Protein AF-A0A960ZSP8-F1 (afdb_monomer_lite)

Radius of gyration: 20.51 Å; chains: 1; bounding box: 44×36×65 Å

Sequence (206 aa):
DFVDVAPFTSGSALPNFLRSYCSVAEPGDFSIATGSGPVLTGAATRELEGQWLSLLRPLSGTFKVEAHLSIRPSQYHMPGYQPTSEVPAELLARLQENLRNRLITFTDSSMEISPEDASMLSALSADLFAAGPALHLIVGSHPGSEKPEDTAKALSRAEMVQRRLVELGIPTENLHAEVFDALPLNGSGGAETGVSYTNSVELLVR

pLDDT: mean 87.34, std 13.78, range [39.03, 98.12]

Foldseek 3Di:
DPPPPQQQPPDCLVVVLCVLQVVAVCSDDWDDDPPAFIEGEFEDEPVSVVVNLVSRVSNRVPHHYHYHYQYDQDSLRGPPDDFPQPFDPVLQVVLCVLQPLDKQADDPPDLDGDPVNLVSLLVCLVSLPVSPPSWAKEFEFAFQAPDPVRQVSRQSSSVVVLVSSVVSPHDSVRYDYHYTHHDDPPDPNCVVPVRDRYRIIGMGTD

Structure (mmCIF, N/CA/C/O backbone):
data_AF-A0A960ZSP8-F1
#
_entry.id   AF-A0A960ZSP8-F1
#
loop_
_atom_site.group_PDB
_atom_site.id
_atom_site.type_symbol
_atom_site.label_atom_id
_atom_site.label_alt_id
_atom_site.label_comp_id
_atom_site.label_asym_id
_atom_site.label_entity_id
_atom_site.label_seq_id
_atom_site.pdbx_PDB_ins_code
_atom_site.Cartn_x
_atom_site.Cartn_y
_atom_site.Cartn_z
_atom_site.occupancy
_atom_site.B_iso_or_equiv
_atom_site.auth_seq_id
_atom_site.auth_comp_id
_atom_site.auth_asym_id
_atom_site.auth_atom_id
_atom_site.pdbx_PDB_model_num
ATOM 1 N N . ASP A 1 1 ? 27.747 -14.796 -44.176 1.00 39.66 1 ASP A N 1
ATOM 2 C CA . ASP A 1 1 ? 26.553 -14.691 -43.321 1.00 39.66 1 ASP A CA 1
ATOM 3 C C . ASP A 1 1 ? 26.949 -14.666 -41.860 1.00 39.66 1 ASP A C 1
ATOM 5 O O . ASP A 1 1 ? 27.139 -15.710 -41.249 1.00 39.66 1 ASP A O 1
ATOM 9 N N . PHE A 1 2 ? 27.156 -13.467 -41.318 1.00 39.03 2 PHE A N 1
ATOM 10 C CA . PHE A 1 2 ? 27.206 -13.283 -39.872 1.00 39.03 2 PHE A CA 1
ATOM 11 C C . PHE A 1 2 ? 25.763 -13.084 -39.426 1.00 39.03 2 PHE A C 1
ATOM 13 O O . PHE A 1 2 ? 25.144 -12.078 -39.763 1.00 39.03 2 PHE A O 1
ATOM 20 N N . VAL A 1 3 ? 25.202 -14.076 -38.736 1.00 42.78 3 VAL A N 1
ATOM 21 C CA . VAL A 1 3 ? 24.012 -13.842 -37.922 1.00 42.78 3 VAL A CA 1
ATOM 22 C C . VAL A 1 3 ? 24.486 -12.906 -36.821 1.00 42.78 3 VAL A C 1
ATOM 24 O O . VAL A 1 3 ? 25.238 -13.333 -35.946 1.00 42.78 3 VAL A O 1
ATOM 27 N N . ASP A 1 4 ? 24.132 -11.625 -36.924 1.00 47.47 4 ASP A N 1
ATOM 28 C CA . ASP A 1 4 ? 24.299 -10.679 -35.827 1.00 47.47 4 ASP A CA 1
ATOM 29 C C . ASP A 1 4 ? 23.519 -11.265 -34.653 1.00 47.47 4 ASP A C 1
ATOM 31 O O . ASP A 1 4 ? 22.285 -11.306 -34.648 1.00 47.47 4 ASP A O 1
ATOM 35 N N . VAL A 1 5 ? 24.251 -11.848 -33.707 1.00 51.38 5 VAL A N 1
ATOM 36 C CA . VAL A 1 5 ? 23.683 -12.366 -32.472 1.00 51.38 5 VAL A CA 1
ATOM 37 C C . VAL A 1 5 ? 23.058 -11.157 -31.807 1.00 51.38 5 VAL A C 1
ATOM 39 O O . VAL A 1 5 ? 23.765 -10.224 -31.427 1.00 51.38 5 VAL A O 1
ATOM 42 N N . ALA A 1 6 ? 21.728 -11.132 -31.768 1.00 54.94 6 ALA A N 1
ATOM 43 C CA . ALA A 1 6 ? 21.026 -9.963 -31.296 1.00 54.94 6 ALA A CA 1
ATOM 44 C C . ALA A 1 6 ? 21.540 -9.625 -29.883 1.00 54.94 6 ALA A C 1
ATOM 46 O O . ALA A 1 6 ? 21.657 -10.527 -29.050 1.00 54.94 6 ALA A O 1
ATOM 47 N N . PRO A 1 7 ? 21.886 -8.359 -29.593 1.00 54.59 7 PRO A N 1
ATOM 48 C CA . PRO A 1 7 ? 22.665 -7.981 -28.406 1.00 54.59 7 PRO A CA 1
ATOM 49 C C . PRO A 1 7 ? 22.010 -8.374 -27.069 1.00 54.59 7 PRO A C 1
ATOM 51 O O . PRO A 1 7 ? 22.658 -8.365 -26.027 1.00 54.59 7 PRO A O 1
ATOM 54 N N . PHE A 1 8 ? 20.737 -8.773 -27.094 1.00 59.50 8 PHE A N 1
ATOM 55 C CA . PHE A 1 8 ? 19.984 -9.261 -25.946 1.00 59.50 8 PHE A CA 1
ATOM 56 C C . PHE A 1 8 ? 20.170 -10.756 -25.619 1.00 59.50 8 PHE A C 1
ATOM 58 O O . PHE A 1 8 ? 19.713 -11.190 -24.561 1.00 59.50 8 PHE A O 1
ATOM 65 N N . THR A 1 9 ? 20.816 -11.565 -26.471 1.00 55.84 9 THR A N 1
ATOM 66 C CA . THR A 1 9 ? 20.980 -13.018 -26.231 1.00 55.84 9 THR A CA 1
ATOM 67 C C . THR A 1 9 ? 22.248 -13.393 -25.459 1.00 55.84 9 THR A C 1
ATOM 69 O O . THR A 1 9 ? 22.404 -14.548 -25.069 1.00 55.84 9 THR A O 1
ATOM 72 N N . SER A 1 10 ? 23.160 -12.450 -25.208 1.00 55.09 10 SER A N 1
ATOM 73 C CA . SER A 1 10 ? 24.395 -12.690 -24.451 1.00 55.09 10 SER A CA 1
ATOM 74 C C . SER A 1 10 ? 24.356 -11.989 -23.090 1.00 55.09 10 SER A C 1
ATOM 76 O O . SER A 1 10 ? 24.800 -10.852 -22.954 1.00 55.09 10 SER A O 1
ATOM 78 N N . GLY A 1 11 ? 23.828 -12.664 -22.066 1.00 66.94 11 GLY A N 1
ATOM 79 C CA . GLY A 1 11 ? 23.904 -12.194 -20.679 1.00 66.94 11 GLY A CA 1
ATOM 80 C C . GLY A 1 11 ? 22.757 -12.670 -19.789 1.00 66.94 11 GLY A C 1
ATOM 81 O O . GLY A 1 11 ? 21.705 -13.089 -20.261 1.00 66.94 11 GLY A O 1
ATOM 82 N N . SER A 1 12 ? 22.946 -12.576 -18.472 1.00 77.62 12 SER A N 1
ATOM 83 C CA . SER A 1 12 ? 21.906 -12.868 -17.473 1.00 77.62 12 SER A CA 1
ATOM 84 C C . SER A 1 12 ? 20.881 -11.736 -17.307 1.00 77.62 12 SER A C 1
ATOM 86 O O . SER A 1 12 ? 19.883 -11.920 -16.615 1.00 77.62 12 SER A O 1
ATOM 88 N N . ALA A 1 13 ? 21.094 -10.583 -17.953 1.00 81.25 13 ALA A N 1
ATOM 89 C CA . ALA A 1 13 ? 20.263 -9.390 -17.806 1.00 81.25 13 ALA A CA 1
ATOM 90 C C . ALA A 1 13 ? 18.812 -9.605 -18.271 1.00 81.25 13 ALA A C 1
ATOM 92 O O . ALA A 1 13 ? 17.896 -9.331 -17.501 1.00 81.25 13 ALA A O 1
ATOM 93 N N . LEU A 1 14 ? 18.590 -10.167 -19.469 1.00 86.19 14 LEU A N 1
ATOM 94 C CA . LEU A 1 14 ? 17.234 -10.412 -19.982 1.00 86.19 14 LEU A CA 1
ATOM 95 C C . LEU A 1 14 ? 16.477 -11.470 -19.155 1.00 86.19 14 LEU A C 1
ATOM 97 O O . LEU A 1 14 ? 15.356 -11.184 -18.740 1.00 86.19 14 LEU A O 1
ATOM 101 N N . PRO A 1 15 ? 17.058 -12.642 -18.823 1.00 90.31 15 PRO A N 1
ATOM 102 C CA . PRO A 1 15 ? 16.401 -13.591 -17.923 1.00 90.31 15 PRO A CA 1
ATOM 103 C C . PRO A 1 15 ? 16.085 -13.018 -16.534 1.00 90.31 15 PRO A C 1
ATOM 105 O O . PRO A 1 15 ? 15.030 -13.315 -15.978 1.00 90.31 15 PRO A O 1
ATOM 108 N N . ASN A 1 16 ? 16.975 -12.198 -15.964 1.00 90.50 16 ASN A N 1
ATOM 109 C CA . ASN A 1 16 ? 16.737 -11.567 -14.665 1.00 90.50 16 ASN A CA 1
ATOM 110 C C . ASN A 1 16 ? 15.640 -10.498 -14.741 1.00 90.50 16 ASN A C 1
ATOM 112 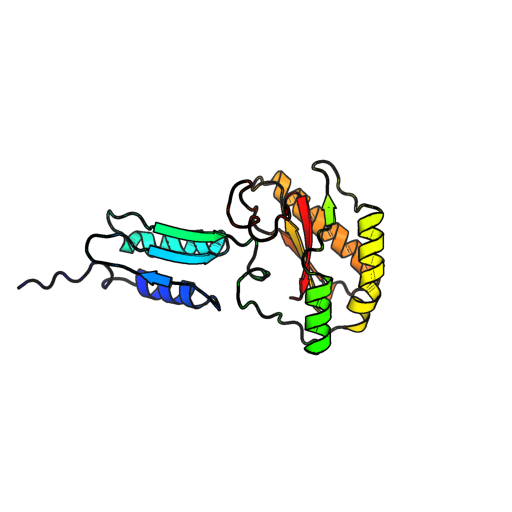O O . ASN A 1 16 ? 14.803 -10.442 -13.842 1.00 90.50 16 ASN A O 1
ATOM 116 N N . PHE A 1 17 ? 15.614 -9.704 -15.816 1.00 92.75 17 PHE A N 1
ATOM 117 C CA . PHE A 1 17 ? 14.528 -8.766 -16.090 1.00 92.75 17 PHE A CA 1
ATOM 118 C C . PHE A 1 17 ? 13.193 -9.499 -16.204 1.00 92.75 17 PHE A C 1
ATOM 120 O O . PHE A 1 17 ? 12.289 -9.200 -15.438 1.00 92.75 17 PHE A O 1
ATOM 127 N N . LEU A 1 18 ? 13.084 -10.507 -17.075 1.00 93.00 18 LEU A N 1
ATOM 128 C CA . LEU A 1 18 ? 11.831 -11.241 -17.275 1.00 93.00 18 LEU A CA 1
ATOM 129 C C . LEU A 1 18 ? 11.349 -11.922 -15.990 1.00 93.00 18 LEU A C 1
ATOM 131 O O . LEU A 1 18 ? 10.153 -11.936 -15.722 1.00 93.00 18 LEU A O 1
ATOM 135 N N . ARG A 1 19 ? 12.263 -12.442 -15.159 1.00 93.75 19 ARG A N 1
ATOM 136 C CA . ARG A 1 19 ? 11.901 -13.013 -13.853 1.00 93.75 19 ARG A CA 1
ATOM 137 C C . ARG A 1 19 ? 11.294 -11.968 -12.914 1.00 93.75 19 ARG A C 1
ATOM 139 O O . ARG A 1 19 ? 10.320 -12.275 -12.242 1.00 93.75 19 ARG A O 1
ATOM 146 N N . SER A 1 20 ? 11.885 -10.777 -12.852 1.00 92.69 20 SER A N 1
ATOM 147 C CA . SER A 1 20 ? 11.406 -9.672 -12.010 1.00 92.69 20 SER A CA 1
ATOM 148 C C . SER A 1 20 ? 10.133 -9.026 -12.570 1.00 92.69 20 SER A C 1
ATOM 150 O O . SER A 1 20 ? 9.248 -8.651 -11.813 1.00 92.69 20 SER A O 1
ATOM 152 N N . TYR A 1 21 ? 10.011 -8.917 -13.890 1.00 92.81 21 TYR A N 1
ATOM 153 C CA . TYR A 1 21 ? 8.829 -8.365 -14.539 1.00 92.81 21 TYR A CA 1
ATOM 154 C C . TYR A 1 21 ? 7.630 -9.299 -14.353 1.00 92.81 21 TYR A C 1
ATOM 156 O O . TYR A 1 21 ? 6.613 -8.896 -13.803 1.00 92.81 21 TYR A O 1
ATOM 164 N N . CYS A 1 22 ? 7.786 -10.585 -14.677 1.00 92.25 22 CYS A N 1
ATOM 165 C CA . CYS A 1 22 ? 6.717 -11.577 -14.559 1.00 92.25 22 CYS A CA 1
ATOM 166 C C . CYS A 1 22 ? 6.443 -12.059 -13.122 1.00 92.25 22 CYS A C 1
ATOM 168 O O . CYS A 1 22 ? 5.610 -12.946 -12.947 1.00 92.25 22 CYS A O 1
ATOM 170 N N . SER A 1 23 ? 7.134 -11.542 -12.097 1.00 89.94 23 SER A N 1
ATOM 171 C CA . SER A 1 23 ? 6.768 -11.826 -10.699 1.00 89.94 23 SER A CA 1
ATOM 172 C C . SER A 1 23 ? 5.597 -10.975 -10.207 1.00 89.94 23 SER A C 1
ATOM 174 O O . SER A 1 23 ? 5.029 -11.274 -9.161 1.00 89.94 23 SER A O 1
ATOM 176 N N . VAL A 1 24 ? 5.241 -9.919 -10.941 1.00 90.12 24 VAL A N 1
ATOM 177 C CA . VAL A 1 24 ? 4.019 -9.147 -10.706 1.00 90.12 24 VAL A CA 1
ATOM 178 C C . VAL A 1 24 ? 2.837 -9.901 -11.318 1.00 90.12 24 VAL A C 1
ATOM 180 O O . VAL A 1 24 ? 2.965 -10.451 -12.408 1.00 90.12 24 VAL A O 1
ATOM 183 N N . ALA A 1 25 ? 1.691 -9.930 -10.629 1.00 88.69 25 ALA A N 1
ATOM 184 C CA . ALA A 1 25 ? 0.504 -10.667 -11.075 1.00 88.69 25 ALA A CA 1
ATOM 185 C C . ALA A 1 25 ? 0.000 -10.206 -12.456 1.00 88.69 25 ALA A C 1
ATOM 187 O O . ALA A 1 25 ? -0.351 -11.029 -13.299 1.00 88.69 25 ALA A O 1
ATOM 188 N N . GLU A 1 26 ? 0.019 -8.895 -12.696 1.00 90.50 26 GLU A N 1
ATOM 189 C CA . GLU A 1 26 ? -0.380 -8.264 -13.957 1.00 90.50 26 GLU A CA 1
ATOM 190 C C . GLU A 1 26 ? 0.740 -7.325 -14.444 1.00 90.50 26 GLU A C 1
ATOM 192 O O . GLU A 1 26 ? 0.697 -6.116 -14.207 1.00 90.50 26 GLU A O 1
ATOM 197 N N . PRO A 1 27 ? 1.794 -7.864 -15.082 1.00 86.81 27 PRO A N 1
ATOM 198 C CA . PRO A 1 27 ? 3.007 -7.102 -15.373 1.00 86.81 27 PRO A CA 1
ATOM 199 C C . PRO A 1 27 ? 2.830 -6.069 -16.499 1.00 86.81 27 PRO A C 1
ATOM 201 O O . PRO A 1 27 ? 3.557 -5.079 -16.527 1.00 86.81 27 PRO A O 1
ATOM 204 N N . GLY A 1 28 ? 1.844 -6.254 -17.383 1.00 91.56 28 GLY A N 1
ATOM 205 C CA . GLY A 1 28 ? 1.631 -5.446 -18.589 1.00 91.56 28 GLY A CA 1
ATOM 206 C C . GLY A 1 28 ? 2.323 -6.037 -19.822 1.00 91.56 28 GLY A C 1
ATOM 207 O O . GLY A 1 28 ? 2.562 -7.246 -19.882 1.00 91.56 28 GLY A O 1
ATOM 208 N N . ASP A 1 29 ? 2.651 -5.179 -20.792 1.00 93.69 29 ASP A N 1
ATOM 209 C CA . ASP A 1 29 ? 3.358 -5.565 -22.016 1.00 93.69 29 ASP A CA 1
ATOM 210 C C . ASP A 1 29 ? 4.829 -5.124 -22.023 1.00 93.69 29 ASP A C 1
ATOM 212 O O . ASP A 1 29 ? 5.166 -3.975 -21.712 1.00 93.69 29 ASP A O 1
ATOM 216 N N . PHE A 1 30 ? 5.694 -6.022 -22.500 1.00 93.75 30 PHE A N 1
ATOM 217 C CA . PHE A 1 30 ? 7.105 -5.768 -22.782 1.00 93.75 30 PHE A CA 1
ATOM 218 C C . PHE A 1 30 ? 7.440 -6.153 -24.225 1.00 93.75 30 PHE A C 1
ATOM 220 O O . PHE A 1 30 ? 7.089 -7.240 -24.688 1.00 93.75 30 PHE A O 1
ATOM 227 N N . SER A 1 31 ? 8.174 -5.291 -24.929 1.00 90.62 31 SER A N 1
ATOM 228 C CA . SER A 1 31 ? 8.668 -5.592 -26.274 1.00 90.62 31 SER A CA 1
ATOM 229 C C . SER A 1 31 ? 10.066 -5.034 -26.524 1.00 90.62 31 SER A C 1
ATOM 231 O O . SER A 1 31 ? 10.494 -4.040 -25.938 1.00 90.62 31 SER A O 1
ATOM 233 N N . ILE A 1 32 ? 10.795 -5.696 -27.419 1.00 86.38 32 ILE A N 1
ATOM 234 C CA . ILE A 1 32 ? 12.092 -5.255 -27.924 1.00 86.38 32 ILE A CA 1
ATOM 235 C C . ILE A 1 32 ? 12.139 -5.552 -29.423 1.00 86.38 32 ILE A C 1
ATOM 237 O O . ILE A 1 32 ? 11.837 -6.668 -29.845 1.00 86.38 32 ILE A O 1
ATOM 241 N N . ALA A 1 33 ? 12.490 -4.554 -30.231 1.00 82.50 33 ALA A N 1
ATOM 242 C CA . ALA A 1 33 ? 12.600 -4.695 -31.678 1.00 82.50 33 ALA A CA 1
ATOM 243 C C . ALA A 1 33 ? 13.983 -4.252 -32.166 1.00 82.50 33 ALA A C 1
ATOM 245 O O . ALA A 1 33 ? 14.662 -3.429 -31.551 1.00 82.50 33 ALA A O 1
ATOM 246 N N . THR A 1 34 ? 14.422 -4.819 -33.288 1.00 77.25 34 THR A N 1
ATOM 247 C CA . THR A 1 34 ? 15.700 -4.453 -33.901 1.00 77.25 34 THR A CA 1
ATOM 248 C C . THR A 1 34 ? 15.664 -2.993 -34.348 1.00 77.25 34 THR A C 1
ATOM 250 O O . THR A 1 34 ? 14.792 -2.596 -35.116 1.00 77.25 34 THR A O 1
ATOM 253 N N . GLY A 1 35 ? 16.632 -2.197 -33.889 1.00 79.94 35 GLY A N 1
ATOM 254 C CA . GLY A 1 35 ? 16.719 -0.772 -34.218 1.00 79.94 35 GLY A CA 1
ATOM 255 C C . GLY A 1 35 ? 15.879 0.149 -33.326 1.00 79.94 35 GLY A C 1
ATOM 256 O O . GLY A 1 35 ? 15.861 1.353 -33.575 1.00 79.94 35 GLY A O 1
ATOM 257 N N . SER A 1 36 ? 15.224 -0.380 -32.287 1.00 82.94 36 SER A N 1
ATOM 258 C CA . SER A 1 36 ? 14.558 0.408 -31.247 1.00 82.94 36 SER A CA 1
ATOM 259 C C . SER A 1 36 ? 15.035 0.008 -29.851 1.00 82.94 36 SER A C 1
ATOM 261 O O . SER A 1 36 ? 15.655 -1.036 -29.649 1.00 82.94 36 SER A O 1
ATOM 263 N N . GLY A 1 37 ? 14.739 0.856 -28.865 1.00 85.88 37 GLY A N 1
ATOM 264 C CA . GLY A 1 37 ? 14.927 0.505 -27.461 1.00 85.88 37 GLY A CA 1
ATOM 265 C C . GLY A 1 37 ? 13.850 -0.459 -26.951 1.00 85.88 37 GLY A C 1
ATOM 266 O O . GLY A 1 37 ? 12.847 -0.676 -27.639 1.00 85.88 37 GLY A O 1
ATOM 267 N N . PRO A 1 38 ? 14.042 -1.033 -25.750 1.00 91.00 38 PRO A N 1
ATOM 268 C CA . PRO A 1 38 ? 12.998 -1.780 -25.059 1.00 91.00 38 PRO A CA 1
ATOM 269 C C . PRO A 1 38 ? 11.820 -0.868 -24.704 1.00 91.00 38 PRO A C 1
ATOM 271 O O . PRO A 1 38 ? 12.036 0.254 -24.237 1.00 91.00 38 PRO A O 1
ATOM 274 N N . VAL A 1 39 ? 10.601 -1.372 -24.884 1.00 92.81 39 VAL A N 1
ATOM 275 C CA . VAL A 1 39 ? 9.357 -0.702 -24.492 1.00 92.81 39 VAL A CA 1
ATOM 276 C C . VAL A 1 39 ? 8.692 -1.511 -23.388 1.00 92.81 39 VAL A C 1
ATOM 278 O O . VAL A 1 39 ? 8.528 -2.727 -23.512 1.00 92.81 39 VAL A O 1
ATOM 281 N N . LEU A 1 40 ? 8.322 -0.824 -22.315 1.00 93.81 40 LEU A N 1
ATOM 282 C CA . LEU A 1 40 ? 7.743 -1.388 -21.107 1.00 93.81 40 LEU A CA 1
ATOM 283 C C . LEU A 1 40 ? 6.452 -0.649 -20.760 1.00 93.81 40 LEU A C 1
ATOM 285 O O . LEU A 1 40 ? 6.439 0.579 -20.693 1.00 93.81 40 LEU A O 1
ATOM 289 N N . THR A 1 41 ? 5.391 -1.397 -20.488 1.00 93.94 41 THR A N 1
ATOM 290 C CA . THR A 1 41 ? 4.113 -0.881 -19.987 1.00 93.94 41 THR A CA 1
ATOM 291 C C . THR A 1 41 ? 3.681 -1.681 -18.760 1.00 93.94 41 THR A C 1
ATOM 293 O O . THR A 1 41 ? 4.118 -2.819 -18.585 1.00 93.94 41 THR A O 1
ATOM 296 N N . GLY A 1 42 ? 2.839 -1.101 -17.906 1.00 92.44 42 GLY A N 1
ATOM 297 C CA . GLY A 1 42 ? 2.274 -1.805 -16.752 1.00 92.44 42 GLY A CA 1
ATOM 298 C C . GLY A 1 42 ? 2.207 -0.948 -15.496 1.00 92.44 42 GLY A C 1
ATOM 299 O O . GLY A 1 42 ? 2.316 0.276 -15.555 1.00 92.44 42 GLY A O 1
ATOM 300 N N . ALA A 1 43 ? 2.028 -1.596 -14.349 1.00 92.81 43 ALA A N 1
ATOM 301 C CA . ALA A 1 43 ? 2.114 -0.960 -13.038 1.00 92.81 43 ALA A CA 1
ATOM 302 C C . ALA A 1 43 ? 3.461 -1.280 -12.376 1.00 92.81 43 ALA A C 1
ATOM 304 O O . ALA A 1 43 ? 4.022 -2.352 -12.600 1.00 92.81 43 ALA A O 1
ATOM 305 N N . ALA A 1 44 ? 3.976 -0.368 -11.553 1.00 93.38 44 ALA A N 1
ATOM 306 C CA . ALA A 1 44 ? 5.214 -0.578 -10.800 1.00 93.38 44 ALA A CA 1
ATOM 307 C C . ALA A 1 44 ? 5.243 0.273 -9.529 1.00 93.38 44 ALA A C 1
ATOM 309 O O . ALA A 1 44 ? 4.682 1.364 -9.509 1.00 93.38 44 ALA A O 1
ATOM 310 N N . THR A 1 45 ? 5.959 -0.173 -8.500 1.00 93.56 45 THR A N 1
ATOM 311 C CA . THR A 1 45 ? 6.475 0.732 -7.459 1.00 93.56 45 THR A CA 1
ATOM 312 C C . THR A 1 45 ? 7.709 1.477 -7.977 1.00 93.56 45 THR A C 1
ATOM 314 O O . THR A 1 45 ? 8.259 1.110 -9.024 1.00 93.56 45 THR A O 1
ATOM 317 N N . ARG A 1 46 ? 8.195 2.499 -7.256 1.00 91.88 46 ARG A N 1
ATOM 318 C CA . ARG A 1 46 ? 9.450 3.183 -7.633 1.00 91.88 46 ARG A CA 1
ATOM 319 C C . ARG A 1 46 ? 10.641 2.236 -7.605 1.00 91.88 46 ARG A C 1
ATOM 321 O O . ARG A 1 46 ? 11.510 2.300 -8.475 1.00 91.88 46 ARG A O 1
ATOM 328 N N . GLU A 1 47 ? 10.661 1.337 -6.625 1.00 92.69 47 GLU A N 1
ATOM 329 C CA . GLU A 1 47 ? 11.688 0.304 -6.511 1.00 92.69 47 GLU A CA 1
ATOM 330 C C . GLU A 1 47 ? 11.688 -0.628 -7.731 1.00 92.69 47 GLU A C 1
ATOM 332 O O . GLU A 1 47 ? 12.743 -0.841 -8.335 1.00 92.69 47 GLU A O 1
ATOM 337 N N . LEU A 1 48 ? 10.513 -1.122 -8.144 1.00 94.25 48 LEU A N 1
ATOM 338 C CA . LEU A 1 48 ? 10.381 -1.986 -9.321 1.00 94.25 48 LEU A CA 1
ATOM 339 C C . LEU A 1 48 ? 10.768 -1.258 -10.610 1.00 94.25 48 LEU A C 1
ATOM 341 O O . LEU A 1 48 ? 11.522 -1.810 -11.409 1.00 94.25 48 LEU A O 1
ATOM 345 N N . GLU A 1 49 ? 10.327 -0.009 -10.798 1.00 94.19 49 GLU A N 1
ATOM 346 C CA . GLU A 1 49 ? 10.749 0.826 -11.930 1.00 94.19 49 GLU A CA 1
ATOM 347 C C . GLU A 1 49 ? 12.283 0.926 -11.986 1.00 94.19 49 GLU A C 1
ATOM 349 O O . GLU A 1 49 ? 12.900 0.615 -13.010 1.00 94.19 49 GLU A O 1
ATOM 354 N N . GLY A 1 50 ? 12.921 1.297 -10.872 1.00 92.88 50 GLY A N 1
ATOM 355 C CA . GLY A 1 50 ? 14.377 1.406 -10.782 1.00 92.88 50 GLY A CA 1
ATOM 356 C C . GLY A 1 50 ? 15.093 0.082 -11.065 1.00 92.88 50 GLY A C 1
ATOM 357 O O . GLY A 1 50 ? 16.075 0.053 -11.817 1.00 92.88 50 GLY A O 1
ATOM 358 N N . GLN A 1 51 ? 14.585 -1.022 -10.513 1.00 94.25 51 GLN A N 1
ATOM 359 C CA . GLN A 1 51 ? 15.110 -2.367 -10.736 1.00 94.25 51 GLN A CA 1
ATOM 360 C C . GLN A 1 51 ? 15.021 -2.762 -12.214 1.00 94.25 51 GLN A C 1
ATOM 362 O O . GLN A 1 51 ? 16.025 -3.171 -12.806 1.00 94.25 51 GLN A O 1
ATOM 367 N N . TRP A 1 52 ? 13.848 -2.614 -12.827 1.00 94.38 52 TRP A N 1
ATOM 368 C CA . TRP A 1 52 ? 13.608 -2.965 -14.224 1.00 94.38 52 TRP A CA 1
ATOM 369 C C . TRP A 1 52 ? 14.469 -2.134 -15.172 1.00 94.38 52 TRP A C 1
ATOM 371 O O . TRP A 1 52 ? 15.148 -2.696 -16.033 1.00 94.38 52 TRP A O 1
ATOM 381 N N . LEU A 1 53 ? 14.539 -0.816 -14.974 1.00 92.38 53 LEU A N 1
ATOM 382 C CA . LEU A 1 53 ? 15.392 0.062 -15.781 1.00 92.38 53 LEU A CA 1
ATOM 383 C C . LEU A 1 53 ? 16.883 -0.281 -15.635 1.00 92.38 53 LEU A C 1
ATOM 385 O O . LEU A 1 53 ? 17.628 -0.229 -16.617 1.00 92.38 53 LEU A O 1
ATOM 389 N N . SER A 1 54 ? 17.326 -0.664 -14.435 1.00 91.69 54 SER A N 1
ATOM 390 C CA . SER A 1 54 ? 18.703 -1.112 -14.190 1.00 91.69 54 SER A CA 1
ATOM 391 C C . SER A 1 54 ? 19.023 -2.416 -14.928 1.00 91.69 54 SER A C 1
ATOM 393 O O . SER A 1 54 ? 20.074 -2.524 -15.561 1.00 91.69 54 SER A O 1
ATOM 395 N N . LEU A 1 55 ? 18.096 -3.381 -14.920 1.00 91.69 55 LEU A N 1
ATOM 396 C CA . LEU A 1 55 ? 18.245 -4.664 -15.619 1.00 91.69 55 LEU A CA 1
ATOM 397 C C . LEU A 1 55 ? 18.174 -4.526 -17.148 1.00 91.69 55 LEU A C 1
ATOM 399 O O . LEU A 1 55 ? 18.824 -5.293 -17.857 1.00 91.69 55 LEU A O 1
ATOM 403 N N . LEU A 1 56 ? 17.425 -3.545 -17.660 1.00 89.56 56 LEU A N 1
ATOM 404 C CA . LEU A 1 56 ? 17.298 -3.279 -19.096 1.00 89.56 56 LEU A CA 1
ATOM 405 C C . LEU A 1 56 ? 18.454 -2.446 -19.667 1.00 89.56 56 LEU A C 1
ATOM 407 O O . LEU A 1 56 ? 18.749 -2.561 -20.856 1.00 89.56 56 LEU A O 1
ATOM 411 N N . ARG A 1 57 ? 19.144 -1.640 -18.849 1.00 87.31 57 ARG A N 1
ATOM 412 C CA . ARG A 1 57 ? 20.239 -0.761 -19.303 1.00 87.31 57 ARG A CA 1
ATOM 413 C C . ARG A 1 57 ? 21.347 -1.495 -20.085 1.00 87.31 57 ARG A C 1
ATOM 415 O O . ARG A 1 57 ? 21.765 -0.969 -21.113 1.00 87.31 57 ARG A O 1
ATOM 422 N N . PRO A 1 58 ? 21.827 -2.689 -19.682 1.00 85.00 58 PRO A N 1
ATOM 423 C CA . PRO A 1 58 ? 22.817 -3.430 -20.468 1.00 85.00 58 PRO A CA 1
ATOM 424 C C . PRO A 1 58 ? 22.281 -3.936 -21.814 1.00 85.00 58 PRO A C 1
ATOM 426 O O . PRO A 1 58 ? 23.063 -4.153 -22.733 1.00 85.00 58 PRO A O 1
ATOM 429 N N . LEU A 1 59 ? 20.964 -4.135 -21.930 1.00 79.25 59 LEU A N 1
ATOM 430 C CA . LEU A 1 59 ? 20.306 -4.669 -23.128 1.00 79.25 59 LEU A CA 1
ATOM 431 C C . LEU A 1 59 ? 19.975 -3.575 -24.145 1.00 79.25 59 LEU A C 1
ATOM 433 O O . LEU A 1 59 ? 19.872 -3.854 -25.336 1.00 79.25 59 LEU A O 1
ATOM 437 N N . SER A 1 60 ? 19.791 -2.338 -23.681 1.00 79.00 60 SER A N 1
ATOM 438 C CA . SER A 1 60 ? 19.360 -1.230 -24.529 1.00 79.00 60 SER A CA 1
ATOM 439 C C . SER A 1 60 ? 20.499 -0.637 -25.368 1.00 79.00 60 SER A C 1
ATOM 441 O O . SER A 1 60 ? 20.236 0.040 -26.359 1.00 79.00 60 SER A O 1
ATOM 443 N N . GLY A 1 61 ? 21.766 -0.917 -25.032 1.00 79.56 61 GLY A N 1
ATOM 444 C CA . GLY A 1 61 ? 22.926 -0.410 -25.768 1.00 79.56 61 GLY A CA 1
ATOM 445 C C . GLY A 1 61 ? 22.922 1.121 -25.826 1.00 79.56 61 GLY A C 1
ATOM 446 O O . GLY A 1 61 ? 22.989 1.786 -24.795 1.00 79.56 61 GLY A O 1
ATOM 447 N N . THR A 1 62 ? 22.833 1.685 -27.032 1.00 80.88 62 THR A N 1
ATOM 448 C CA . THR A 1 62 ? 22.688 3.136 -27.255 1.00 80.88 62 THR A CA 1
ATOM 449 C C . THR A 1 62 ? 21.236 3.617 -27.247 1.00 80.88 62 THR A C 1
ATOM 451 O O . THR A 1 62 ? 20.996 4.824 -27.208 1.00 80.88 62 THR A O 1
ATOM 454 N N . PHE A 1 63 ? 20.262 2.707 -27.290 1.00 86.69 63 PHE A N 1
ATOM 455 C CA . PHE A 1 63 ? 18.848 3.049 -27.277 1.00 86.69 63 PHE A CA 1
ATOM 456 C C . PHE A 1 63 ? 18.357 3.308 -25.850 1.00 86.69 63 PHE A C 1
ATOM 458 O O . PHE A 1 63 ? 18.797 2.686 -24.880 1.00 86.69 63 PHE A O 1
ATOM 465 N N . LYS A 1 64 ? 17.413 4.243 -25.723 1.00 88.81 64 LYS A N 1
ATOM 466 C CA . LYS A 1 64 ? 16.737 4.546 -24.460 1.00 88.81 64 LYS A CA 1
ATOM 467 C C . LYS A 1 64 ? 15.627 3.521 -24.213 1.00 88.81 64 LYS A C 1
ATOM 469 O O . LYS A 1 64 ? 14.930 3.147 -25.149 1.00 88.81 64 LYS A O 1
ATOM 474 N N . VAL A 1 65 ? 15.447 3.107 -22.960 1.00 91.06 65 VAL A N 1
ATOM 475 C CA . VAL A 1 65 ? 14.259 2.353 -22.535 1.00 91.06 65 VAL A CA 1
ATOM 476 C C . VAL A 1 65 ? 13.060 3.300 -22.486 1.00 91.06 65 VAL A C 1
ATOM 478 O O . VAL A 1 65 ? 13.129 4.360 -21.858 1.00 91.06 65 VAL A O 1
ATOM 481 N N . GLU A 1 66 ? 11.974 2.924 -23.150 1.00 92.50 66 GLU A N 1
ATOM 482 C CA . GLU A 1 66 ? 10.704 3.642 -23.122 1.00 92.50 66 GLU A CA 1
ATOM 483 C C . GLU A 1 66 ? 9.773 2.972 -22.105 1.00 92.50 66 GLU A C 1
ATOM 485 O O . GLU A 1 66 ? 9.370 1.827 -22.288 1.00 92.50 66 GLU A O 1
ATOM 490 N N . ALA A 1 67 ? 9.475 3.665 -21.005 1.00 91.81 67 ALA A N 1
ATOM 491 C CA . ALA A 1 67 ? 8.667 3.141 -19.909 1.00 91.81 67 ALA A CA 1
ATOM 492 C C . ALA A 1 67 ? 7.371 3.948 -19.764 1.00 91.81 67 ALA A C 1
ATOM 494 O O . ALA A 1 67 ? 7.402 5.133 -19.434 1.00 91.81 67 ALA A O 1
ATOM 495 N N . HIS A 1 68 ? 6.242 3.280 -19.986 1.00 93.38 68 HIS A N 1
ATOM 496 C CA . HIS A 1 68 ? 4.883 3.782 -19.781 1.00 93.38 68 HIS A CA 1
ATOM 497 C C . HIS A 1 68 ? 4.283 3.085 -18.559 1.00 93.38 68 HIS A C 1
ATOM 499 O O . HIS A 1 68 ? 3.428 2.206 -18.676 1.00 93.38 68 HIS A O 1
ATOM 505 N N . LEU A 1 69 ? 4.811 3.423 -17.382 1.00 91.00 69 LEU A N 1
ATOM 506 C CA . LEU A 1 69 ? 4.443 2.786 -16.121 1.00 91.00 69 LEU A CA 1
ATOM 507 C C . LEU A 1 69 ? 3.458 3.641 -15.320 1.00 91.00 69 LEU A C 1
ATOM 509 O O . LEU A 1 69 ? 3.685 4.830 -15.086 1.00 91.00 69 LEU A O 1
ATOM 513 N N . SER A 1 70 ? 2.399 3.005 -14.829 1.00 91.12 70 SER A N 1
ATOM 514 C CA . SER A 1 70 ? 1.530 3.550 -13.790 1.00 91.12 70 SER A CA 1
ATOM 515 C C . SER A 1 70 ? 2.173 3.305 -12.429 1.00 91.12 70 SER A C 1
ATOM 517 O O . SER A 1 70 ? 2.117 2.194 -11.895 1.00 91.12 70 SER A O 1
ATOM 519 N N . ILE A 1 71 ? 2.804 4.342 -11.873 1.00 90.44 71 ILE A N 1
ATOM 520 C CA . ILE A 1 71 ? 3.480 4.242 -10.578 1.00 90.44 71 ILE A CA 1
ATOM 521 C C . ILE A 1 71 ? 2.454 4.088 -9.453 1.00 90.44 71 ILE A C 1
ATOM 523 O O . ILE A 1 71 ? 1.531 4.894 -9.315 1.00 90.44 71 ILE A O 1
ATOM 527 N N . ARG A 1 72 ? 2.638 3.038 -8.655 1.00 91.75 72 ARG A N 1
ATOM 52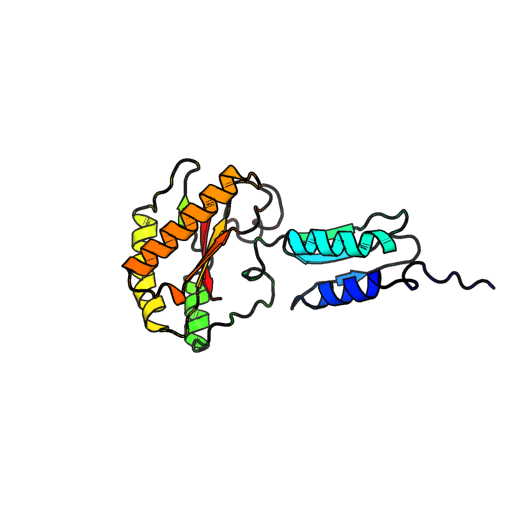8 C CA . ARG A 1 72 ? 1.855 2.693 -7.473 1.00 91.75 72 ARG A CA 1
ATOM 529 C C . ARG A 1 72 ? 2.682 2.979 -6.213 1.00 91.75 72 ARG A C 1
ATOM 531 O O . ARG A 1 72 ? 3.897 2.799 -6.242 1.00 91.75 72 ARG A O 1
ATOM 538 N N . PRO A 1 73 ? 2.045 3.409 -5.114 1.00 92.12 73 PRO A N 1
ATOM 539 C CA . PRO A 1 73 ? 2.766 3.834 -3.915 1.00 92.12 73 PRO A CA 1
ATOM 540 C C . PRO A 1 73 ? 3.350 2.652 -3.122 1.00 92.12 73 PRO A C 1
ATOM 542 O O . PRO A 1 73 ? 4.302 2.822 -2.369 1.00 92.12 73 PRO A O 1
ATOM 545 N N . SER A 1 74 ? 2.821 1.438 -3.294 1.00 94.19 74 SER A N 1
ATOM 546 C CA . SER A 1 74 ? 3.383 0.223 -2.692 1.00 94.19 74 SER A CA 1
ATOM 547 C C . SER A 1 74 ? 2.904 -1.042 -3.402 1.00 94.19 74 SER A C 1
ATOM 549 O O . SER A 1 74 ? 2.011 -0.998 -4.251 1.00 94.19 74 SER A O 1
ATOM 551 N N . GLN A 1 75 ? 3.472 -2.191 -3.028 1.00 93.19 75 GLN A N 1
ATOM 552 C CA . GLN A 1 75 ? 3.082 -3.498 -3.568 1.00 93.19 75 GLN A CA 1
ATOM 553 C C . GLN A 1 75 ? 1.600 -3.842 -3.334 1.00 93.19 75 GLN A C 1
ATOM 555 O O . GLN A 1 75 ? 0.998 -4.527 -4.154 1.00 93.19 75 GLN A O 1
ATOM 560 N N . TYR A 1 76 ? 0.990 -3.324 -2.264 1.00 93.19 76 TYR A N 1
ATOM 561 C CA . TYR A 1 76 ? -0.419 -3.572 -1.928 1.00 93.19 76 TYR A CA 1
ATOM 562 C C . TYR A 1 76 ? -1.398 -2.861 -2.878 1.00 93.19 76 TYR A C 1
ATOM 564 O O . TYR A 1 76 ? -2.588 -3.158 -2.890 1.00 93.19 76 TYR A O 1
ATOM 572 N N . HIS A 1 77 ? -0.892 -1.932 -3.692 1.00 92.38 77 HIS A N 1
ATOM 573 C CA . HIS A 1 77 ? -1.645 -1.205 -4.717 1.00 92.38 77 HIS A CA 1
ATOM 574 C C . HIS A 1 77 ? -1.459 -1.783 -6.118 1.00 92.38 77 HIS A C 1
ATOM 576 O O . HIS A 1 77 ? -1.978 -1.238 -7.097 1.00 92.38 77 HIS A O 1
ATOM 582 N N . MET A 1 78 ? -0.658 -2.839 -6.240 1.00 92.06 78 MET A N 1
ATOM 583 C CA . MET A 1 78 ? -0.395 -3.461 -7.523 1.00 92.06 78 MET A CA 1
ATOM 584 C C . MET A 1 78 ? -1.650 -4.192 -8.014 1.00 92.06 78 MET A C 1
ATOM 586 O O . MET A 1 78 ? -2.324 -4.855 -7.221 1.00 92.06 78 MET A O 1
ATOM 590 N N . PRO A 1 79 ? -1.980 -4.106 -9.314 1.00 90.69 79 PRO A N 1
ATOM 591 C CA . PRO A 1 79 ? -3.064 -4.895 -9.882 1.00 90.69 79 PRO A CA 1
ATOM 592 C C . PRO A 1 79 ? -2.841 -6.394 -9.640 1.00 90.69 79 PRO A C 1
ATOM 594 O O . PRO A 1 79 ? -1.712 -6.889 -9.694 1.00 90.69 79 PRO A O 1
ATOM 597 N N . GLY A 1 80 ? -3.921 -7.103 -9.313 1.00 89.69 80 GLY A N 1
ATOM 598 C CA . GLY A 1 80 ? -3.873 -8.519 -8.949 1.00 89.69 80 GLY A CA 1
ATOM 599 C C . GLY A 1 80 ? -3.310 -8.822 -7.552 1.00 89.69 80 GLY A C 1
ATOM 600 O O . GLY A 1 80 ? -3.160 -9.999 -7.224 1.00 89.69 80 GLY A O 1
ATOM 601 N N . TYR A 1 81 ? -3.012 -7.814 -6.719 1.00 90.69 81 TYR A N 1
ATOM 602 C CA . TYR A 1 81 ? -2.631 -8.042 -5.322 1.00 90.69 81 TYR A CA 1
ATOM 603 C C . TYR A 1 81 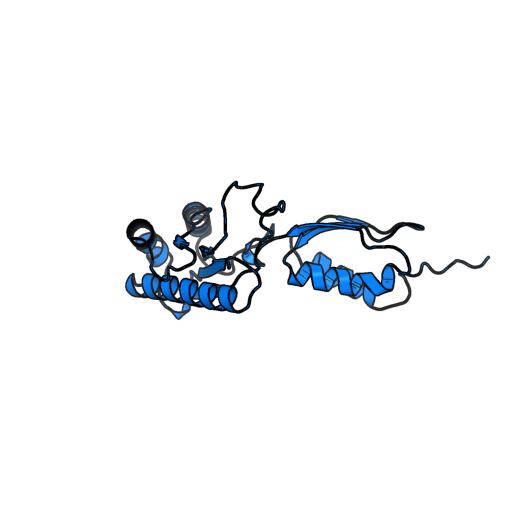? -3.726 -8.817 -4.569 1.00 90.69 81 TYR A C 1
ATOM 605 O O . TYR A 1 81 ? -4.905 -8.456 -4.598 1.00 90.69 81 TYR A O 1
ATOM 613 N N . GLN A 1 82 ? -3.315 -9.886 -3.883 1.00 89.75 82 GLN A N 1
ATOM 614 C CA . GLN A 1 82 ? -4.175 -10.693 -3.025 1.00 89.75 82 GLN A CA 1
ATOM 615 C C . GLN A 1 82 ? -3.684 -10.592 -1.579 1.00 89.75 82 GLN A C 1
ATOM 617 O O . GLN A 1 82 ? -2.532 -10.949 -1.315 1.00 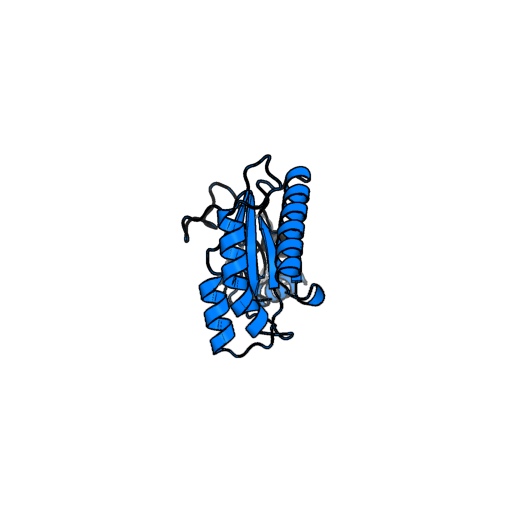89.75 82 GLN A O 1
ATOM 622 N N . PRO A 1 83 ? -4.535 -10.131 -0.647 1.00 91.50 83 PRO A N 1
ATOM 623 C CA . PRO A 1 83 ? -4.205 -10.137 0.768 1.00 91.50 83 PRO A CA 1
ATOM 624 C C . PRO A 1 83 ? -3.901 -11.548 1.281 1.00 91.50 83 PRO A C 1
ATOM 626 O O . PRO A 1 83 ? -4.544 -12.525 0.900 1.00 91.50 83 PRO A O 1
ATOM 629 N N . THR A 1 84 ? -2.920 -11.632 2.168 1.00 91.62 84 THR A N 1
ATOM 630 C CA . THR A 1 84 ? -2.476 -12.841 2.870 1.00 91.62 84 THR A CA 1
ATOM 631 C C . THR A 1 84 ? -3.321 -13.160 4.102 1.00 91.62 84 THR A C 1
ATOM 633 O O . THR A 1 84 ? -3.256 -14.275 4.613 1.00 91.62 84 THR A O 1
ATOM 636 N N . SER A 1 85 ? -4.116 -12.202 4.581 1.00 91.12 85 SER A N 1
ATOM 637 C CA . SER A 1 85 ? -5.033 -12.368 5.707 1.00 91.12 85 SER A CA 1
ATOM 638 C C . SER A 1 85 ? -6.049 -13.480 5.442 1.00 91.12 85 SER A C 1
ATOM 640 O O . SER A 1 85 ? -6.806 -13.431 4.472 1.00 91.12 85 SER A O 1
ATOM 642 N N . GLU A 1 86 ? -6.128 -14.456 6.347 1.00 91.94 86 GLU A N 1
ATOM 643 C CA . GLU A 1 86 ? -6.996 -15.639 6.233 1.00 91.94 86 GLU A CA 1
ATOM 644 C C . GLU A 1 86 ? -8.437 -15.356 6.700 1.00 91.94 86 GLU A C 1
ATOM 646 O O . GLU A 1 86 ? -9.046 -16.106 7.465 1.00 91.94 86 GLU A O 1
ATOM 651 N N . VAL A 1 87 ? -8.997 -14.233 6.260 1.00 92.88 87 VAL A N 1
ATOM 652 C CA . VAL A 1 87 ? -10.385 -13.851 6.543 1.00 92.88 87 VAL A CA 1
ATOM 653 C C . VAL A 1 87 ? -11.348 -14.480 5.532 1.00 92.88 87 VAL A C 1
ATOM 655 O O . VAL A 1 87 ? -11.002 -14.635 4.360 1.00 92.88 87 VAL A O 1
ATOM 658 N N . PRO A 1 88 ? -12.595 -14.802 5.933 1.00 92.31 88 PRO A N 1
ATOM 659 C CA . PRO A 1 88 ? -13.614 -15.269 4.996 1.00 92.31 88 PRO A CA 1
ATOM 660 C C . PRO A 1 88 ? -13.788 -14.293 3.826 1.00 92.31 88 PRO A C 1
ATOM 662 O O . PRO A 1 88 ? -13.904 -13.089 4.048 1.00 92.31 88 PRO A O 1
ATOM 665 N N . ALA A 1 89 ? -13.865 -14.803 2.593 1.00 90.81 89 ALA A N 1
ATOM 666 C CA . ALA A 1 89 ? -13.864 -13.983 1.374 1.00 90.81 89 ALA A CA 1
ATOM 667 C C . ALA A 1 89 ? -14.942 -12.883 1.363 1.00 90.81 89 ALA A C 1
ATOM 669 O O . ALA A 1 89 ? -14.692 -11.762 0.931 1.00 90.81 89 ALA A O 1
ATOM 670 N N . GLU A 1 90 ? -16.132 -13.178 1.888 1.00 91.25 90 GLU A N 1
ATOM 671 C CA . GLU A 1 90 ? -17.229 -12.212 2.008 1.00 91.25 90 GLU A CA 1
ATOM 672 C C . GLU A 1 90 ? -16.889 -11.068 2.971 1.00 91.25 90 GLU A C 1
ATOM 674 O O . GLU A 1 90 ? -17.197 -9.910 2.699 1.00 91.25 90 GLU A O 1
ATOM 679 N N . LEU A 1 91 ? -16.241 -11.381 4.097 1.00 91.25 91 LEU A N 1
ATOM 680 C CA . LEU A 1 91 ? -15.791 -10.377 5.055 1.00 91.25 91 LEU A CA 1
ATOM 681 C C . LEU A 1 91 ? -14.626 -9.571 4.483 1.00 91.25 91 LEU A C 1
ATOM 683 O O . LEU A 1 91 ? -14.636 -8.351 4.603 1.00 91.25 91 LEU A O 1
ATOM 687 N N . LEU A 1 92 ? -13.674 -10.233 3.822 1.00 91.88 92 LEU A N 1
ATOM 688 C CA . LEU A 1 92 ? -12.556 -9.576 3.152 1.00 91.88 92 LEU A CA 1
ATOM 689 C C . LEU A 1 92 ? -13.051 -8.562 2.115 1.00 91.88 92 LEU A C 1
ATOM 691 O O . LEU A 1 92 ? -12.642 -7.408 2.162 1.00 91.88 92 LEU A O 1
ATOM 695 N N . ALA A 1 93 ? -13.989 -8.954 1.249 1.00 91.50 93 ALA A N 1
ATOM 696 C CA . ALA A 1 93 ? -14.560 -8.062 0.243 1.00 91.50 93 ALA A CA 1
ATOM 697 C C . ALA A 1 93 ? -15.266 -6.850 0.875 1.00 91.50 93 ALA A C 1
ATOM 699 O O . ALA A 1 93 ? -15.086 -5.723 0.415 1.00 91.50 93 ALA A O 1
ATOM 700 N N . ARG A 1 94 ? -16.028 -7.054 1.962 1.00 91.62 94 ARG A N 1
ATOM 701 C CA . ARG A 1 94 ? -16.652 -5.945 2.705 1.00 91.62 94 ARG A CA 1
ATOM 702 C C . ARG A 1 94 ? -15.619 -5.019 3.337 1.00 91.62 94 ARG A C 1
ATOM 704 O O . ARG A 1 94 ? -15.786 -3.809 3.262 1.00 91.62 94 ARG A O 1
ATOM 711 N N . LEU A 1 95 ? -14.573 -5.569 3.954 1.00 92.81 95 LEU A N 1
ATOM 712 C CA . LEU A 1 95 ? -13.496 -4.782 4.554 1.00 92.81 95 LEU A CA 1
ATOM 713 C C . LEU A 1 95 ? -12.756 -3.975 3.490 1.00 92.81 95 LEU A C 1
ATOM 715 O O . LEU A 1 95 ? -12.570 -2.779 3.665 1.00 92.81 95 LEU A O 1
ATOM 719 N N . GLN A 1 96 ? -12.391 -4.595 2.371 1.00 91.75 96 GLN A N 1
ATOM 720 C CA . GLN A 1 96 ? -11.728 -3.908 1.266 1.00 91.75 96 GLN A CA 1
ATOM 721 C C . GLN A 1 96 ? -12.589 -2.773 0.714 1.00 91.75 96 GLN A C 1
ATOM 723 O O . GLN A 1 96 ? -12.082 -1.669 0.556 1.00 91.75 96 GLN A O 1
ATOM 728 N N . GLU A 1 97 ? -13.885 -2.997 0.488 1.00 90.88 97 GLU A N 1
ATOM 729 C CA . GLU A 1 97 ? -14.790 -1.939 0.025 1.00 90.88 97 GLU A CA 1
ATOM 730 C C . GLU A 1 97 ? -14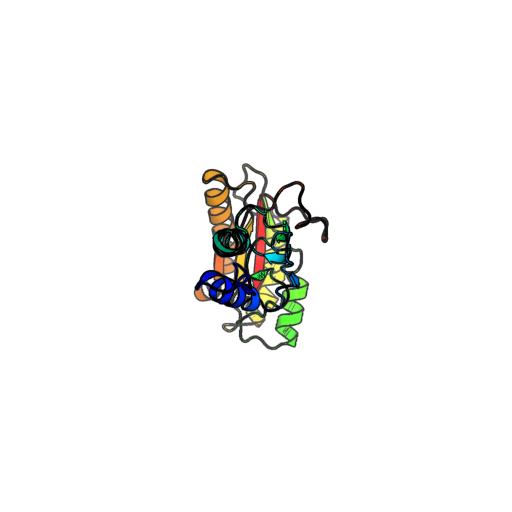.967 -0.836 1.076 1.00 90.88 97 GLU A C 1
ATOM 732 O O . GLU A 1 97 ? -14.944 0.347 0.743 1.00 90.88 97 GLU A O 1
ATOM 737 N N . ASN A 1 98 ? -15.072 -1.199 2.358 1.00 90.38 98 ASN A N 1
ATOM 738 C CA . ASN A 1 98 ? -15.176 -0.226 3.439 1.00 90.38 98 ASN A CA 1
ATOM 739 C C . ASN A 1 98 ? -13.908 0.615 3.577 1.00 90.38 98 ASN A C 1
ATOM 741 O O . ASN A 1 98 ? -14.026 1.791 3.890 1.00 90.38 98 ASN A O 1
ATOM 745 N N . LEU A 1 99 ? -12.718 0.057 3.368 1.00 92.19 99 LEU A N 1
ATOM 746 C CA . LEU A 1 99 ? -11.449 0.781 3.506 1.00 92.19 99 LEU A CA 1
ATOM 747 C C . LEU A 1 99 ? -11.056 1.533 2.227 1.00 92.19 99 LEU A C 1
ATOM 749 O O . LEU A 1 99 ? -10.277 2.485 2.280 1.00 92.19 99 LEU A O 1
ATOM 753 N N . ARG A 1 100 ? -11.620 1.149 1.080 1.00 88.00 100 ARG A N 1
ATOM 754 C CA . ARG A 1 100 ? -11.320 1.745 -0.220 1.00 88.00 100 ARG A CA 1
ATOM 755 C C . ARG A 1 100 ? -11.530 3.259 -0.204 1.00 88.00 100 ARG A C 1
ATOM 757 O O . ARG A 1 100 ? -12.598 3.753 0.150 1.00 88.00 100 ARG A O 1
ATOM 764 N N . ASN A 1 101 ? -10.511 3.992 -0.653 1.00 81.75 101 ASN A N 1
ATOM 765 C CA . ASN A 1 101 ? -10.486 5.458 -0.713 1.00 81.75 101 ASN A CA 1
ATOM 766 C C . ASN A 1 101 ? -10.695 6.164 0.645 1.00 81.75 101 ASN A C 1
ATOM 768 O O . ASN A 1 101 ? -10.960 7.368 0.663 1.00 81.75 101 ASN A O 1
ATOM 772 N N . ARG A 1 102 ? -10.586 5.457 1.781 1.00 89.81 102 ARG A N 1
ATOM 773 C CA . ARG A 1 102 ? -10.611 6.087 3.107 1.00 89.81 102 ARG A CA 1
ATOM 774 C C . ARG A 1 102 ? -9.206 6.493 3.509 1.00 89.81 102 ARG A C 1
ATOM 776 O O . ARG A 1 102 ? -8.411 5.675 3.962 1.00 89.81 102 ARG A O 1
ATOM 783 N N . LEU A 1 103 ? -8.941 7.783 3.362 1.00 93.19 103 LEU A N 1
ATOM 784 C CA . LEU A 1 103 ? -7.696 8.405 3.779 1.00 93.19 103 LEU A CA 1
ATOM 785 C C . LEU A 1 103 ? -7.908 9.213 5.053 1.00 93.19 103 LEU A C 1
ATOM 787 O O . LEU A 1 103 ? -8.844 10.001 5.143 1.00 93.19 103 LEU A O 1
ATOM 791 N N . ILE A 1 104 ? -6.991 9.056 5.997 1.00 95.25 104 ILE A N 1
ATOM 792 C CA . ILE A 1 104 ? -6.836 9.923 7.161 1.00 95.25 104 ILE A CA 1
ATOM 793 C C . ILE A 1 104 ? -5.868 11.020 6.746 1.00 95.25 104 ILE A C 1
ATOM 795 O O . ILE A 1 104 ? -4.678 10.762 6.551 1.00 95.25 104 ILE A O 1
ATOM 799 N N . THR A 1 105 ? -6.379 12.230 6.553 1.00 93.12 105 THR A N 1
ATOM 800 C CA . THR A 1 105 ? -5.583 13.338 6.010 1.00 93.12 105 THR A CA 1
ATOM 801 C C . THR A 1 105 ? -4.952 14.174 7.113 1.00 93.12 105 THR A C 1
ATOM 803 O O . THR A 1 105 ? -5.586 14.501 8.114 1.00 93.12 105 THR A O 1
ATOM 806 N N . PHE A 1 106 ? -3.702 14.573 6.903 1.00 93.06 106 PHE A N 1
ATOM 807 C CA . PHE A 1 106 ? -2.962 15.448 7.800 1.00 93.06 106 PHE A CA 1
ATOM 808 C C . PHE A 1 106 ? -2.575 16.728 7.068 1.00 93.06 106 PHE A C 1
ATOM 810 O O . PHE A 1 106 ? -2.174 16.712 5.906 1.00 93.06 106 PHE A O 1
ATOM 817 N N . THR A 1 107 ? -2.629 17.858 7.768 1.00 88.25 107 THR A N 1
ATOM 818 C CA . THR A 1 107 ? -1.966 19.075 7.286 1.00 88.25 107 THR A CA 1
ATOM 819 C C . THR A 1 107 ? -0.448 18.934 7.441 1.00 88.25 107 THR A C 1
ATOM 821 O O . THR A 1 107 ? 0.020 18.178 8.294 1.00 88.25 107 THR A O 1
ATOM 824 N N . ASP A 1 108 ? 0.346 19.672 6.657 1.00 81.38 108 ASP A N 1
ATOM 825 C CA . ASP A 1 108 ? 1.821 19.565 6.634 1.00 81.38 108 ASP A CA 1
ATOM 826 C C . ASP A 1 108 ? 2.485 19.639 8.019 1.00 81.38 108 ASP A C 1
ATOM 828 O O . ASP A 1 108 ? 3.500 18.982 8.270 1.00 81.38 108 ASP A O 1
ATOM 832 N N . SER A 1 109 ? 1.910 20.433 8.922 1.00 83.88 109 SER A N 1
ATOM 833 C CA . SER A 1 109 ? 2.404 20.633 10.285 1.00 83.88 109 SER A CA 1
ATOM 834 C C . SER A 1 109 ? 1.707 19.770 11.335 1.00 83.88 109 SER A C 1
ATOM 836 O O . SER A 1 109 ? 2.167 19.737 12.473 1.00 83.88 109 SER A O 1
ATOM 838 N N . SER A 1 110 ? 0.591 19.117 10.997 1.00 87.94 110 SER A N 1
ATOM 839 C CA . SER A 1 110 ? -0.174 18.330 11.962 1.00 87.94 110 SER A CA 1
ATOM 840 C C . SER A 1 110 ? 0.385 16.920 12.106 1.00 87.94 110 SER A C 1
ATOM 842 O O . SER A 1 110 ? 0.762 16.254 11.134 1.00 87.94 110 SER A O 1
ATOM 844 N N . MET A 1 111 ? 0.376 16.482 13.359 1.00 91.50 111 MET A N 1
ATOM 845 C CA . MET A 1 111 ? 0.639 15.123 13.807 1.00 91.50 111 MET A CA 1
ATOM 846 C C . MET A 1 111 ? -0.556 14.592 14.597 1.00 91.50 111 MET A C 1
ATOM 848 O O . MET A 1 111 ? -0.372 13.727 15.437 1.00 91.50 111 MET A O 1
ATOM 852 N N . GLU A 1 112 ? -1.757 15.129 14.377 1.00 93.75 112 GLU A N 1
ATOM 853 C CA . GLU A 1 112 ? -2.971 14.761 15.107 1.00 93.75 112 GLU A CA 1
ATOM 854 C C . GLU A 1 112 ? -4.030 14.218 14.148 1.00 93.75 112 GLU A C 1
ATOM 856 O O . GLU A 1 112 ? -4.222 14.753 13.055 1.00 93.75 112 GLU A O 1
ATOM 861 N N . ILE A 1 113 ? -4.719 13.154 14.568 1.00 95.38 113 ILE A N 1
ATOM 862 C CA . ILE A 1 113 ? -5.885 12.615 13.862 1.00 95.38 113 ILE A CA 1
ATOM 863 C C . ILE A 1 113 ? -7.055 13.573 14.094 1.00 95.38 113 ILE A C 1
ATOM 865 O O . ILE A 1 113 ? -7.354 13.922 15.239 1.00 95.38 113 ILE A O 1
ATOM 869 N N . SER A 1 114 ? -7.728 13.987 13.021 1.00 95.06 114 SER A N 1
ATOM 870 C CA . SER A 1 114 ? -8.897 14.859 13.137 1.00 95.06 114 SER A CA 1
ATOM 871 C C . SER A 1 114 ? -10.036 14.165 13.913 1.00 95.06 114 SER A C 1
ATOM 873 O O . SER A 1 114 ? -10.140 12.935 13.900 1.00 95.06 114 SER A O 1
ATOM 875 N N . PRO A 1 115 ? -10.943 14.907 14.577 1.00 94.94 115 PRO A N 1
ATOM 876 C CA . PRO A 1 115 ? -12.102 14.300 15.238 1.00 94.94 115 PRO A CA 1
ATOM 877 C C . PRO A 1 115 ? -13.002 13.493 14.287 1.00 94.94 115 PRO A C 1
ATOM 879 O O . PRO A 1 115 ? -13.611 12.502 14.698 1.00 94.94 115 PRO A O 1
ATOM 882 N N . GLU A 1 116 ? -13.076 13.904 13.019 1.00 94.62 116 GLU A N 1
ATOM 883 C CA . GLU A 1 116 ? -13.817 13.203 11.968 1.00 94.62 116 GLU A CA 1
ATOM 884 C C . GLU A 1 116 ? -13.174 11.847 11.655 1.00 94.62 116 GLU A C 1
ATOM 886 O O . GLU A 1 116 ? -13.839 10.813 11.752 1.00 94.62 116 GLU A O 1
ATOM 891 N N . ASP A 1 117 ? -11.863 11.827 11.413 1.00 95.69 117 ASP A N 1
ATOM 892 C CA . ASP A 1 117 ? -11.112 10.594 11.161 1.00 95.69 117 ASP A CA 1
ATOM 893 C C . ASP A 1 117 ? -11.109 9.664 12.380 1.00 95.69 117 ASP A C 1
ATOM 895 O O . ASP A 1 117 ? -11.244 8.449 12.249 1.00 95.69 117 ASP A O 1
ATOM 899 N N . ALA A 1 118 ? -11.027 10.217 13.592 1.00 95.12 118 ALA A N 1
ATOM 900 C CA . ALA A 1 118 ? -11.115 9.436 14.823 1.00 95.12 118 ALA A CA 1
ATOM 901 C C . ALA A 1 118 ? -12.495 8.774 14.992 1.00 95.12 118 ALA A C 1
ATOM 903 O O . ALA A 1 118 ? -12.590 7.648 15.499 1.00 95.12 118 ALA A O 1
ATOM 904 N N . SER A 1 119 ? -13.562 9.450 14.555 1.00 94.81 119 SER A N 1
ATOM 905 C CA . SER A 1 119 ? -14.924 8.901 14.543 1.00 94.81 119 SER A CA 1
ATOM 906 C C . SER A 1 119 ? -15.070 7.819 13.475 1.00 94.81 119 SER A C 1
ATOM 908 O O . SER A 1 119 ? -15.651 6.769 13.743 1.00 94.81 119 SER A O 1
ATOM 910 N N . MET A 1 120 ? -14.479 8.031 12.297 1.00 94.44 120 MET A N 1
ATOM 911 C CA . MET A 1 120 ? -14.420 7.046 11.217 1.00 94.44 120 MET A CA 1
ATOM 912 C C . MET A 1 120 ? -13.677 5.771 11.646 1.00 94.44 120 MET A C 1
ATOM 914 O O . MET A 1 120 ? -14.219 4.677 11.495 1.00 94.44 120 MET A O 1
ATOM 918 N N . LEU A 1 121 ? -12.510 5.897 12.284 1.00 95.19 121 LEU A N 1
ATOM 919 C CA . LEU A 1 121 ? -11.773 4.764 12.858 1.00 95.19 121 LEU A CA 1
ATOM 920 C C . LEU A 1 121 ? -12.589 4.023 13.924 1.00 95.19 121 LEU A C 1
ATOM 922 O O . LEU A 1 121 ? -12.606 2.794 13.955 1.00 95.19 121 LEU A O 1
ATOM 926 N N . SER A 1 122 ? -13.302 4.764 14.777 1.00 94.50 122 SER A N 1
ATOM 927 C CA . SER A 1 122 ? -14.178 4.169 15.795 1.00 94.50 122 SER A CA 1
ATOM 928 C C . SER A 1 122 ? -15.353 3.410 15.175 1.00 94.50 122 SER A C 1
ATOM 930 O O . SER A 1 122 ? -15.762 2.391 15.718 1.00 94.50 122 SER A O 1
ATOM 932 N N . ALA A 1 123 ? -15.887 3.873 14.043 1.00 92.38 123 ALA A N 1
ATOM 933 C CA . ALA A 1 123 ? -16.953 3.179 13.325 1.00 92.38 123 ALA A CA 1
ATOM 934 C C . ALA A 1 123 ? -16.456 1.891 12.645 1.00 92.38 123 ALA A C 1
ATOM 936 O O . ALA A 1 123 ? -17.193 0.909 12.592 1.00 92.38 123 ALA A O 1
ATOM 937 N N . LEU A 1 124 ? -15.206 1.875 12.166 1.00 91.88 124 LEU A N 1
ATOM 938 C CA . LEU A 1 124 ? -14.589 0.696 11.550 1.00 91.88 124 LEU A CA 1
ATOM 939 C C . LEU A 1 124 ? -14.195 -0.381 12.569 1.00 91.88 124 LEU A C 1
ATOM 941 O O . LEU A 1 124 ? -14.124 -1.555 12.211 1.00 91.88 124 LEU A O 1
ATOM 945 N N . SER A 1 125 ? -13.941 -0.014 13.829 1.00 89.69 125 SER A N 1
ATOM 946 C CA . SER A 1 125 ? -13.370 -0.933 14.825 1.00 89.69 125 SER A CA 1
ATOM 947 C C . SER A 1 125 ? -14.197 -2.201 15.034 1.00 89.69 125 SER A C 1
ATOM 949 O O . SER A 1 125 ? -13.617 -3.265 15.220 1.00 89.69 125 SER A O 1
ATOM 951 N N . ALA A 1 126 ? -15.528 -2.124 14.941 1.00 87.25 126 ALA A N 1
ATOM 952 C CA . ALA A 1 126 ? -16.402 -3.286 15.078 1.00 87.25 126 ALA A CA 1
ATOM 953 C C . ALA A 1 126 ? -16.178 -4.319 13.961 1.00 87.25 126 ALA A C 1
ATOM 955 O O . ALA A 1 126 ? -16.061 -5.510 14.249 1.00 87.25 126 ALA A O 1
ATOM 956 N N . ASP A 1 127 ? -16.064 -3.870 12.707 1.00 89.25 127 ASP A N 1
ATOM 957 C CA . ASP A 1 127 ? -15.809 -4.745 11.557 1.00 89.25 127 ASP A CA 1
ATOM 958 C C . ASP A 1 127 ? -14.394 -5.334 11.611 1.00 89.25 127 ASP A C 1
ATOM 960 O O . ASP A 1 127 ? -14.204 -6.529 11.374 1.00 89.25 127 ASP A O 1
ATOM 964 N N . LEU A 1 128 ? -13.405 -4.507 11.972 1.00 92.75 128 LEU A N 1
ATOM 965 C CA . LEU A 1 128 ? -12.013 -4.938 12.123 1.00 92.75 128 LEU A CA 1
ATOM 966 C C . LEU A 1 128 ? -11.859 -5.949 13.268 1.00 92.75 128 LEU A C 1
ATOM 968 O O . LEU A 1 128 ? -11.152 -6.943 13.128 1.00 92.75 128 LEU A O 1
ATOM 972 N N . PHE A 1 129 ? -12.559 -5.741 14.384 1.00 88.94 129 PHE A N 1
ATOM 973 C CA . PHE A 1 129 ? -12.555 -6.663 15.517 1.00 88.94 129 PHE A CA 1
ATOM 974 C C . PHE A 1 129 ? -13.280 -7.975 15.193 1.00 88.94 129 PHE A C 1
ATOM 976 O O . PHE A 1 129 ? -12.799 -9.050 15.551 1.00 88.94 129 PHE A O 1
ATOM 983 N N . ALA A 1 130 ? -14.410 -7.917 14.479 1.00 87.75 130 ALA A N 1
ATOM 984 C CA . ALA A 1 130 ? -15.167 -9.102 14.069 1.00 87.75 130 ALA A CA 1
ATOM 985 C C . ALA A 1 130 ? -14.380 -10.017 13.117 1.00 87.75 130 ALA A C 1
ATOM 987 O O . ALA A 1 130 ? -14.611 -11.226 13.091 1.00 87.75 130 ALA A O 1
ATOM 988 N N . ALA A 1 131 ? -13.436 -9.454 12.362 1.00 90.56 131 ALA A N 1
ATOM 989 C CA . ALA A 1 131 ? -12.507 -10.208 11.529 1.00 90.56 131 ALA A CA 1
ATOM 990 C C . ALA A 1 131 ? -11.510 -11.055 12.333 1.00 90.56 131 ALA A C 1
ATOM 992 O O . ALA A 1 131 ? -10.986 -12.049 11.826 1.00 90.56 131 ALA A O 1
ATOM 993 N N . GLY A 1 132 ? -11.316 -10.711 13.607 1.00 89.50 132 GLY A N 1
ATOM 994 C CA . GLY A 1 132 ? -10.554 -11.504 14.553 1.00 89.50 132 GLY A CA 1
ATOM 995 C C . GLY A 1 132 ? -9.059 -11.572 14.226 1.00 89.50 132 GLY A C 1
ATOM 996 O O . GLY A 1 132 ? -8.526 -10.742 13.487 1.00 89.50 132 GLY A O 1
ATOM 997 N N . PRO A 1 133 ? -8.351 -12.567 14.786 1.00 90.69 133 PRO A N 1
ATOM 998 C CA . PRO A 1 133 ? -6.894 -12.632 14.718 1.00 90.69 133 PRO A CA 1
ATOM 999 C C . PRO A 1 133 ? -6.348 -12.918 13.313 1.00 90.69 133 PRO A C 1
ATOM 1001 O O . PRO A 1 133 ? -5.173 -12.671 13.080 1.00 90.69 133 PRO A O 1
ATOM 1004 N N . ALA A 1 134 ? -7.174 -13.411 12.385 1.00 92.38 134 ALA A N 1
ATOM 1005 C CA . ALA A 1 134 ? -6.764 -13.713 11.013 1.00 92.38 134 ALA A CA 1
ATOM 1006 C C . ALA A 1 134 ? -6.625 -12.463 10.123 1.00 92.38 134 ALA A C 1
ATOM 1008 O O . ALA A 1 134 ? -6.064 -12.546 9.029 1.00 92.38 134 ALA A O 1
ATOM 1009 N N . LEU A 1 135 ? -7.151 -11.314 10.565 1.00 95.44 135 LEU A N 1
ATOM 1010 C CA . LEU A 1 135 ? -7.019 -10.051 9.851 1.00 95.44 135 LEU A CA 1
ATOM 1011 C C . LEU A 1 135 ? -5.669 -9.406 10.155 1.00 95.44 135 LEU A C 1
ATOM 1013 O O . LEU A 1 135 ? -5.416 -9.027 11.296 1.00 95.44 135 LEU A O 1
ATOM 1017 N N . HIS A 1 136 ? -4.862 -9.186 9.124 1.00 96.50 136 HIS A N 1
ATOM 1018 C CA . HIS A 1 136 ? -3.675 -8.345 9.188 1.00 96.50 136 HIS A CA 1
ATOM 1019 C C . HIS A 1 136 ? -3.908 -7.068 8.380 1.00 96.50 136 HIS A C 1
ATOM 1021 O O . HIS A 1 136 ? -4.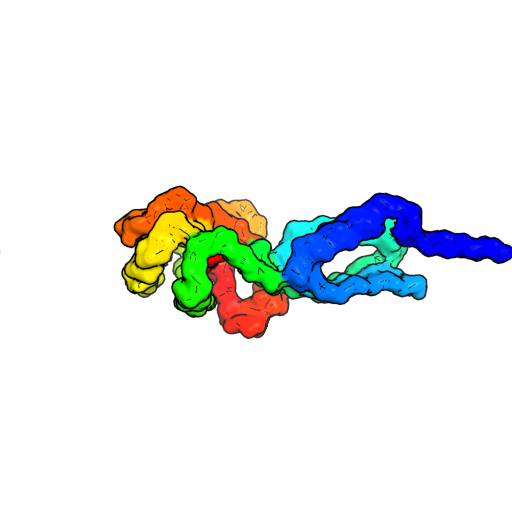420 -7.107 7.263 1.00 96.50 136 HIS A O 1
ATOM 1027 N N . LEU A 1 137 ? -3.524 -5.924 8.938 1.00 97.06 137 LEU A N 1
ATOM 1028 C CA . LEU A 1 137 ? -3.653 -4.623 8.295 1.00 97.06 137 LEU A CA 1
ATOM 1029 C C . LEU A 1 137 ? -2.288 -3.976 8.103 1.00 97.06 137 LEU A C 1
ATOM 1031 O O . LEU A 1 137 ? -1.432 -4.002 8.991 1.00 97.06 137 LEU A O 1
ATOM 1035 N N . ILE A 1 138 ? -2.139 -3.323 6.961 1.00 97.75 138 ILE A N 1
ATOM 1036 C CA . ILE A 1 138 ? -1.122 -2.312 6.727 1.00 97.75 138 ILE A CA 1
ATOM 1037 C C . ILE A 1 138 ? -1.714 -0.954 7.090 1.00 97.75 138 ILE A C 1
ATOM 1039 O O . ILE A 1 138 ? -2.780 -0.581 6.601 1.00 97.75 138 ILE A O 1
ATOM 1043 N N . VAL A 1 139 ? -1.008 -0.213 7.938 1.00 98.00 139 VAL A N 1
ATOM 1044 C CA . VAL A 1 139 ? -1.247 1.201 8.222 1.00 98.00 139 VAL A CA 1
ATOM 1045 C C . VAL A 1 139 ? -0.234 1.987 7.398 1.00 98.00 139 VAL A C 1
ATOM 1047 O O . VAL A 1 139 ? 0.892 2.238 7.830 1.00 98.00 139 VAL A O 1
ATOM 1050 N N . GLY A 1 140 ? -0.614 2.288 6.163 1.00 97.56 140 GLY A N 1
ATOM 1051 C CA . GLY A 1 140 ? 0.276 2.831 5.148 1.00 97.56 140 GLY A CA 1
ATOM 1052 C C . GLY A 1 140 ? 0.232 4.346 5.105 1.00 97.56 140 GLY A C 1
ATOM 1053 O O . GLY A 1 140 ? -0.838 4.928 4.953 1.00 97.56 140 GLY A O 1
ATOM 1054 N N . SER A 1 141 ? 1.382 4.998 5.243 1.00 97.06 141 SER A N 1
ATOM 1055 C CA . SER A 1 141 ? 1.478 6.459 5.179 1.00 97.06 141 SER A CA 1
ATOM 1056 C C . SER A 1 141 ? 2.052 6.948 3.858 1.00 97.06 141 SER A C 1
ATOM 1058 O O . SER A 1 141 ? 3.041 6.423 3.356 1.00 97.06 141 SER A O 1
ATOM 1060 N N . HIS A 1 142 ? 1.460 8.013 3.334 1.00 95.00 142 HIS A N 1
ATOM 1061 C CA . HIS A 1 142 ? 1.876 8.685 2.112 1.00 95.00 142 HIS A CA 1
ATOM 1062 C C . HIS A 1 142 ? 2.594 9.992 2.454 1.00 95.00 142 HIS A C 1
ATOM 1064 O O . HIS A 1 142 ? 1.963 10.939 2.952 1.00 95.00 142 HIS A O 1
ATOM 1070 N N . PRO A 1 143 ? 3.909 10.086 2.208 1.00 94.19 143 PRO A N 1
ATOM 1071 C CA . PRO A 1 143 ? 4.651 11.304 2.482 1.00 94.19 143 PRO A CA 1
ATOM 1072 C C . PRO A 1 143 ? 4.283 12.407 1.480 1.00 94.19 143 PRO A C 1
ATOM 1074 O O . PRO A 1 143 ? 3.847 12.148 0.358 1.00 94.19 143 PRO A O 1
ATOM 1077 N N . GLY A 1 144 ? 4.465 13.669 1.878 1.00 90.69 144 GLY A N 1
ATOM 1078 C CA . GLY A 1 144 ? 4.268 14.801 0.966 1.00 90.69 144 GLY A CA 1
ATOM 1079 C C . GLY A 1 144 ? 5.361 14.939 -0.095 1.00 90.69 144 GLY A C 1
ATOM 1080 O O . GLY A 1 144 ? 5.127 15.529 -1.150 1.00 90.69 144 GLY A O 1
ATOM 1081 N N . SER A 1 145 ? 6.544 14.375 0.157 1.00 90.75 145 SER A N 1
ATOM 1082 C CA . SER A 1 145 ? 7.652 14.300 -0.794 1.00 90.75 145 SER A CA 1
ATOM 1083 C C . SER A 1 145 ? 8.612 13.162 -0.429 1.00 90.75 145 SER A C 1
ATOM 1085 O O . SER A 1 145 ? 8.501 12.569 0.638 1.00 90.75 145 SER A O 1
ATOM 1087 N N . GLU A 1 146 ? 9.596 12.879 -1.286 1.00 90.31 146 GLU A N 1
ATOM 1088 C CA . GLU A 1 146 ? 10.657 11.891 -1.010 1.00 90.31 146 GLU A CA 1
ATOM 1089 C C . GLU A 1 146 ? 11.734 12.406 -0.031 1.00 90.31 146 GLU A C 1
ATOM 1091 O O . GLU A 1 146 ? 12.747 11.744 0.200 1.00 90.31 146 GLU A O 1
ATOM 1096 N N . LYS A 1 147 ? 11.571 13.610 0.536 1.00 93.50 147 LYS A N 1
ATOM 1097 C CA . LYS A 1 147 ? 12.542 14.149 1.491 1.00 93.50 147 LYS A CA 1
ATOM 1098 C C . LYS A 1 147 ? 12.521 13.333 2.790 1.00 93.50 147 LYS A C 1
ATOM 1100 O O . LYS A 1 147 ? 11.436 13.082 3.315 1.00 93.50 147 LYS A O 1
ATOM 1105 N N . PRO A 1 148 ? 13.689 13.036 3.395 1.00 94.44 148 PRO A N 1
ATOM 1106 C CA . PRO A 1 148 ? 13.763 12.252 4.632 1.00 94.44 148 PRO A CA 1
ATOM 1107 C C . PRO A 1 148 ? 12.889 12.783 5.779 1.00 94.44 148 PRO A C 1
ATOM 1109 O O . PRO A 1 148 ? 12.329 12.005 6.546 1.00 94.44 148 PRO A O 1
ATOM 1112 N N . GLU A 1 149 ? 12.748 14.107 5.888 1.00 94.00 149 GLU A N 1
ATOM 1113 C CA . GLU A 1 149 ? 11.882 14.763 6.875 1.00 94.00 149 GLU A CA 1
ATOM 1114 C C . GLU A 1 149 ? 10.392 14.434 6.697 1.00 94.00 149 GLU A C 1
ATOM 1116 O O . GLU A 1 149 ? 9.689 14.230 7.687 1.00 94.00 149 GLU A O 1
ATOM 1121 N N . ASP A 1 150 ? 9.915 14.341 5.457 1.00 93.56 150 ASP A N 1
ATOM 1122 C CA . ASP A 1 150 ? 8.519 14.035 5.150 1.00 93.56 150 ASP A CA 1
ATOM 1123 C C . ASP A 1 150 ? 8.248 12.536 5.301 1.00 93.56 150 ASP A C 1
ATOM 1125 O O . ASP A 1 150 ? 7.213 12.160 5.849 1.00 93.56 150 ASP A O 1
ATOM 1129 N N . THR A 1 151 ? 9.205 11.682 4.926 1.00 94.25 151 THR A N 1
ATOM 1130 C CA . THR A 1 151 ? 9.160 10.232 5.182 1.00 94.25 151 THR A CA 1
ATOM 1131 C C . THR A 1 151 ? 9.086 9.928 6.682 1.00 94.25 151 THR A C 1
ATOM 1133 O O . THR A 1 151 ? 8.258 9.129 7.115 1.00 94.25 151 THR A O 1
ATOM 1136 N N . ALA A 1 152 ? 9.904 10.592 7.506 1.00 95.31 152 ALA A N 1
ATOM 1137 C CA . ALA A 1 152 ? 9.893 10.393 8.958 1.00 95.31 152 ALA A CA 1
ATOM 1138 C C . ALA A 1 152 ? 8.569 10.844 9.601 1.00 95.31 152 ALA A C 1
ATOM 1140 O O . ALA A 1 152 ? 8.041 10.176 10.498 1.00 95.31 152 ALA A O 1
ATOM 1141 N N . LYS A 1 153 ? 8.001 11.960 9.123 1.00 95.69 153 LYS A N 1
ATOM 1142 C CA . LYS A 1 153 ? 6.663 12.411 9.534 1.00 95.69 153 LYS A CA 1
ATOM 1143 C C . LYS A 1 153 ? 5.578 11.424 9.116 1.00 95.69 153 LYS A C 1
ATOM 1145 O O . LYS A 1 153 ? 4.695 11.140 9.920 1.00 95.69 153 LYS A O 1
ATOM 1150 N N . ALA A 1 154 ? 5.638 10.907 7.889 1.00 96.38 154 ALA A N 1
ATOM 1151 C CA . ALA A 1 154 ? 4.693 9.915 7.387 1.00 96.38 154 ALA A CA 1
ATOM 1152 C C . ALA A 1 154 ? 4.683 8.671 8.287 1.00 96.38 154 ALA A C 1
ATOM 1154 O O . ALA A 1 154 ? 3.622 8.309 8.796 1.00 96.38 154 ALA A O 1
ATOM 1155 N N . LEU A 1 155 ? 5.862 8.127 8.615 1.00 97.50 155 LEU A N 1
ATOM 1156 C CA . LEU A 1 155 ? 5.977 6.991 9.535 1.00 97.50 155 LEU A CA 1
ATOM 1157 C C . LEU A 1 155 ? 5.334 7.293 10.892 1.00 97.50 155 LEU A C 1
ATOM 1159 O O . LEU A 1 155 ? 4.492 6.539 11.370 1.00 97.50 155 LEU A O 1
ATOM 1163 N N . SER A 1 156 ? 5.663 8.447 11.474 1.00 97.38 156 SER A N 1
ATOM 1164 C CA . SER A 1 156 ? 5.112 8.867 12.768 1.00 97.38 156 SER A CA 1
ATOM 1165 C C . SER A 1 156 ? 3.577 9.003 12.739 1.00 97.38 156 SER A C 1
ATOM 1167 O O . SER A 1 156 ? 2.904 8.762 13.745 1.00 97.38 156 SER A O 1
ATOM 1169 N N . ARG A 1 157 ? 2.994 9.374 11.589 1.00 97.69 157 ARG A N 1
ATOM 1170 C CA . ARG A 1 157 ? 1.535 9.425 11.384 1.00 97.69 157 ARG A CA 1
ATOM 1171 C C . ARG A 1 157 ? 0.929 8.027 11.276 1.00 97.69 157 ARG A C 1
ATOM 1173 O O . ARG A 1 157 ? -0.087 7.782 11.925 1.00 97.69 157 ARG A O 1
ATOM 1180 N N . ALA A 1 158 ? 1.551 7.108 10.532 1.00 98.12 158 ALA A N 1
ATOM 1181 C CA . ALA A 1 158 ? 1.119 5.708 10.493 1.00 98.12 158 ALA A CA 1
ATOM 1182 C C . ALA A 1 158 ? 1.137 5.079 11.895 1.00 98.12 158 ALA A C 1
ATOM 1184 O O . ALA A 1 158 ? 0.143 4.501 12.327 1.00 98.12 158 ALA A O 1
ATOM 1185 N N . GLU A 1 159 ? 2.213 5.273 12.658 1.00 97.81 159 GLU A N 1
ATOM 1186 C CA . GLU A 1 159 ? 2.334 4.776 14.036 1.00 97.81 159 GLU A CA 1
ATOM 1187 C C . GLU A 1 159 ? 1.283 5.379 14.980 1.00 97.81 159 GLU A C 1
ATOM 1189 O O . GLU A 1 159 ? 0.810 4.730 15.916 1.00 97.81 159 GLU A O 1
ATOM 1194 N N . MET A 1 160 ? 0.885 6.634 14.766 1.00 97.56 160 MET A N 1
ATOM 1195 C CA . MET A 1 160 ? -0.212 7.232 15.522 1.00 97.56 160 MET A CA 1
ATOM 1196 C C . MET A 1 160 ? -1.560 6.582 15.192 1.00 97.56 160 MET A C 1
ATOM 1198 O O . MET A 1 160 ? -2.310 6.260 16.113 1.00 97.56 160 MET A O 1
ATOM 1202 N N . VAL A 1 161 ? -1.869 6.374 13.910 1.00 97.62 161 VAL A N 1
ATOM 1203 C CA . VAL A 1 161 ? -3.099 5.677 13.497 1.00 97.62 161 VAL A CA 1
ATOM 1204 C C . VAL A 1 161 ? -3.102 4.243 14.026 1.00 97.62 161 VAL A C 1
ATOM 1206 O O . VAL A 1 161 ? -4.111 3.796 14.569 1.00 97.62 161 VAL A O 1
ATOM 1209 N N . GLN A 1 162 ? -1.960 3.555 13.975 1.00 97.81 162 GLN A N 1
ATOM 1210 C CA . GLN A 1 162 ? -1.784 2.236 14.576 1.00 97.81 162 GLN A CA 1
ATOM 1211 C C . GLN A 1 162 ? -2.095 2.258 16.077 1.00 97.81 162 GLN A C 1
ATOM 1213 O O . GLN A 1 162 ? -2.913 1.465 16.536 1.00 97.81 162 GLN A O 1
ATOM 1218 N N . ARG A 1 163 ? -1.510 3.189 16.847 1.00 97.62 163 ARG A N 1
ATOM 1219 C CA . ARG A 1 163 ? -1.819 3.338 18.283 1.00 97.62 163 ARG A CA 1
ATOM 1220 C C . ARG A 1 163 ? -3.307 3.572 18.524 1.00 97.62 163 ARG A C 1
ATOM 1222 O O . ARG A 1 163 ? -3.872 2.963 19.427 1.00 97.62 163 ARG A O 1
ATOM 1229 N N . ARG A 1 164 ? -3.957 4.387 17.691 1.00 96.88 164 ARG A N 1
ATOM 1230 C CA . ARG A 1 164 ? -5.398 4.631 17.798 1.00 96.88 164 ARG A CA 1
ATOM 1231 C C . ARG A 1 164 ? -6.225 3.365 17.550 1.00 96.88 164 ARG A C 1
ATOM 1233 O O . ARG A 1 164 ? -7.199 3.136 18.257 1.00 96.88 164 ARG A O 1
ATOM 1240 N N . LEU A 1 165 ? -5.844 2.531 16.585 1.00 96.50 165 LEU A N 1
ATOM 1241 C CA . LEU A 1 165 ? -6.493 1.235 16.347 1.00 96.50 165 LEU A CA 1
ATOM 1242 C C . LEU A 1 165 ? -6.298 0.270 17.527 1.00 96.50 165 LEU A C 1
ATOM 1244 O O . LEU A 1 165 ? -7.236 -0.434 17.899 1.00 96.50 165 LEU A O 1
ATOM 1248 N N . VAL A 1 166 ? -5.124 0.285 18.161 1.00 96.75 166 VAL A N 1
ATOM 1249 C CA . VAL A 1 166 ? -4.857 -0.501 19.378 1.00 96.75 166 VAL A CA 1
ATOM 1250 C C . VAL A 1 166 ? -5.737 -0.045 20.542 1.00 96.75 166 VAL A C 1
ATOM 1252 O O . VAL A 1 166 ? -6.324 -0.878 21.229 1.00 96.75 166 VAL A O 1
ATOM 1255 N N . GLU A 1 167 ? -5.912 1.265 20.738 1.00 96.06 167 GLU A N 1
ATOM 1256 C CA . GLU A 1 167 ? -6.852 1.813 21.733 1.00 96.06 167 GLU A CA 1
ATOM 1257 C C . GLU A 1 167 ? -8.305 1.382 21.481 1.00 96.06 167 GLU A C 1
ATOM 1259 O O . GLU A 1 167 ? -9.094 1.281 22.421 1.00 96.06 167 GLU A O 1
ATOM 1264 N N . LEU A 1 168 ? -8.658 1.118 20.220 1.00 95.25 168 LEU A N 1
ATOM 1265 C CA . LEU A 1 168 ? -9.965 0.603 19.808 1.00 95.25 168 LEU A CA 1
ATOM 1266 C C . LEU A 1 168 ? -10.072 -0.930 19.912 1.00 95.25 168 LEU A C 1
ATOM 1268 O O . LEU A 1 168 ? -11.124 -1.485 19.599 1.00 95.25 168 LEU A O 1
ATOM 1272 N N . GLY A 1 169 ? -9.020 -1.608 20.381 1.00 94.00 169 GLY A N 1
ATOM 1273 C CA . GLY A 1 169 ? -9.014 -3.043 20.670 1.00 94.00 169 GLY A CA 1
ATOM 1274 C C . GLY A 1 169 ? -8.448 -3.933 19.563 1.00 94.00 169 GLY A C 1
ATOM 1275 O O . GLY A 1 169 ? -8.559 -5.153 19.674 1.00 94.00 169 GLY A O 1
ATOM 1276 N N . ILE A 1 170 ? -7.844 -3.366 18.512 1.00 94.88 170 ILE A N 1
ATOM 1277 C CA . ILE A 1 170 ? -7.191 -4.161 17.462 1.00 94.88 170 ILE A CA 1
ATOM 1278 C C . ILE A 1 170 ? -5.804 -4.620 17.949 1.00 94.88 170 ILE A C 1
ATOM 1280 O O . ILE A 1 170 ? -5.014 -3.775 18.375 1.00 94.88 170 ILE A O 1
ATOM 1284 N N . PRO A 1 171 ? -5.471 -5.924 17.898 1.00 94.19 171 PRO A N 1
ATOM 1285 C CA . PRO A 1 171 ? -4.179 -6.416 18.375 1.00 94.19 171 PRO A CA 1
ATOM 1286 C C . PRO A 1 171 ? -3.000 -5.823 17.593 1.00 94.19 171 PRO A C 1
ATOM 1288 O O . PRO A 1 171 ? -3.025 -5.765 16.364 1.00 94.19 171 PRO A O 1
ATOM 1291 N N . THR A 1 172 ? -1.943 -5.404 18.291 1.00 95.38 172 THR A N 1
ATOM 1292 C CA . THR A 1 172 ? -0.764 -4.774 17.670 1.00 95.38 172 THR A CA 1
ATOM 1293 C C . THR A 1 172 ? -0.061 -5.706 16.682 1.00 95.38 172 THR A C 1
ATOM 1295 O O . THR A 1 172 ? 0.423 -5.246 15.653 1.00 95.38 172 THR A O 1
ATOM 1298 N N . GLU A 1 173 ? -0.025 -7.010 16.960 1.00 94.94 173 GLU A N 1
ATOM 1299 C CA . GLU A 1 173 ? 0.545 -8.051 16.093 1.00 94.94 173 GLU A CA 1
ATOM 1300 C C . GLU A 1 173 ? -0.160 -8.173 14.732 1.00 94.94 173 GLU A C 1
ATOM 1302 O O . GLU A 1 173 ? 0.415 -8.686 13.767 1.00 94.94 173 GLU A O 1
ATOM 1307 N N . ASN A 1 174 ? -1.382 -7.648 14.640 1.00 95.50 174 ASN A N 1
ATOM 1308 C CA . ASN A 1 174 ? -2.183 -7.627 13.426 1.00 95.50 174 ASN A CA 1
ATOM 1309 C C . ASN A 1 174 ? -2.013 -6.331 12.630 1.00 95.50 174 ASN A C 1
ATOM 1311 O O . ASN A 1 174 ? -2.607 -6.194 11.565 1.00 95.50 174 ASN A O 1
ATOM 1315 N N . LEU A 1 175 ? -1.201 -5.389 13.112 1.00 97.06 175 LEU A N 1
ATOM 1316 C CA . LEU A 1 175 ? -1.000 -4.085 12.496 1.00 97.06 175 LEU A CA 1
ATOM 1317 C C . LEU A 1 175 ? 0.463 -3.900 12.090 1.00 97.06 175 LEU A C 1
ATOM 1319 O O . LEU A 1 175 ? 1.377 -4.111 12.887 1.00 97.06 175 LEU A O 1
ATOM 1323 N N . HIS A 1 176 ? 0.688 -3.433 10.867 1.00 97.75 176 HIS A N 1
ATOM 1324 C CA . HIS A 1 176 ? 2.011 -3.061 10.380 1.00 97.75 176 HIS A CA 1
ATOM 1325 C C . HIS A 1 176 ? 2.000 -1.624 9.865 1.00 97.75 176 HIS A C 1
ATOM 1327 O O . HIS A 1 176 ? 1.356 -1.338 8.861 1.00 97.75 176 HIS A O 1
ATOM 1333 N N . ALA A 1 177 ? 2.685 -0.717 10.560 1.00 98.06 177 ALA A N 1
ATOM 1334 C CA . ALA A 1 177 ? 2.877 0.650 10.090 1.00 98.06 177 ALA A CA 1
ATOM 1335 C C . ALA A 1 177 ? 4.060 0.722 9.120 1.00 98.06 177 ALA A C 1
ATOM 1337 O O . ALA A 1 177 ? 5.146 0.234 9.434 1.00 98.06 177 ALA A O 1
ATOM 1338 N N . GLU A 1 178 ? 3.862 1.365 7.971 1.00 97.69 178 GLU A N 1
ATOM 1339 C CA . GLU A 1 178 ? 4.927 1.588 6.992 1.00 97.69 178 GLU A CA 1
ATOM 1340 C C . GLU A 1 178 ? 4.736 2.888 6.197 1.00 97.69 178 GLU A C 1
ATOM 1342 O O . GLU A 1 178 ? 3.693 3.551 6.254 1.00 97.69 178 GLU A O 1
ATOM 1347 N N . VAL A 1 179 ? 5.785 3.275 5.472 1.00 97.25 179 VAL A N 1
ATOM 1348 C CA . VAL A 1 179 ? 5.775 4.437 4.580 1.00 97.25 179 VAL A CA 1
ATOM 1349 C C . VAL A 1 179 ? 5.772 3.953 3.144 1.00 97.25 179 VAL A C 1
ATOM 1351 O O . VAL A 1 179 ? 6.604 3.134 2.762 1.00 97.25 179 VAL A O 1
ATOM 1354 N N . PHE A 1 180 ? 4.846 4.483 2.361 1.00 96.00 180 PHE A N 1
ATOM 1355 C CA . PHE A 1 180 ? 4.741 4.232 0.936 1.00 96.00 180 PHE A CA 1
ATOM 1356 C C . PHE A 1 180 ? 5.545 5.246 0.118 1.00 96.00 180 PHE A C 1
ATOM 1358 O O . PHE A 1 180 ? 5.947 6.305 0.610 1.00 96.00 180 PHE A O 1
ATOM 1365 N N . ASP A 1 181 ? 5.765 4.922 -1.154 1.00 92.19 181 ASP A N 1
ATOM 1366 C CA . ASP A 1 181 ? 6.444 5.802 -2.095 1.00 92.19 181 ASP A CA 1
ATOM 1367 C C . ASP A 1 181 ? 5.643 7.093 -2.303 1.00 92.19 181 ASP A C 1
ATOM 1369 O O . ASP A 1 181 ? 4.421 7.082 -2.483 1.00 92.19 181 ASP A O 1
ATOM 1373 N N . ALA A 1 182 ? 6.347 8.226 -2.351 1.00 89.75 182 ALA A N 1
ATOM 1374 C CA . ALA A 1 182 ? 5.730 9.493 -2.712 1.00 89.75 182 ALA A CA 1
ATOM 1375 C C . ALA A 1 182 ? 5.254 9.443 -4.173 1.00 89.75 182 ALA A C 1
ATOM 1377 O O . ALA A 1 182 ? 6.038 9.220 -5.104 1.00 89.75 182 ALA A O 1
ATOM 1378 N N . LEU A 1 183 ? 3.967 9.710 -4.394 1.00 83.81 183 LEU A N 1
ATOM 1379 C CA . LEU A 1 183 ? 3.437 9.821 -5.746 1.00 83.81 183 LEU A CA 1
ATOM 1380 C C . LEU A 1 183 ? 3.758 11.200 -6.343 1.00 83.81 183 LEU A C 1
ATOM 1382 O O . LEU A 1 183 ? 3.664 12.220 -5.656 1.00 83.81 183 LEU A O 1
ATOM 1386 N N . PRO A 1 184 ? 4.126 11.274 -7.634 1.00 69.00 184 PRO A N 1
ATOM 1387 C CA . PRO A 1 184 ? 4.356 12.549 -8.295 1.00 69.00 184 PRO A CA 1
ATOM 1388 C C . PRO A 1 184 ? 3.064 13.376 -8.342 1.00 69.00 184 PRO A C 1
ATOM 1390 O O . PRO A 1 184 ? 2.049 12.917 -8.861 1.00 69.00 184 PRO A O 1
ATOM 1393 N N . LEU A 1 185 ? 3.138 14.632 -7.886 1.00 61.78 185 LEU A N 1
ATOM 1394 C CA . LEU A 1 185 ? 2.011 15.579 -7.791 1.00 61.78 185 LEU A CA 1
ATOM 1395 C C . LEU A 1 185 ? 1.246 15.798 -9.114 1.00 61.78 185 LEU A C 1
ATOM 1397 O O . LEU A 1 185 ? 0.095 16.218 -9.094 1.00 61.78 185 LEU A O 1
ATOM 1401 N N . ASN A 1 186 ? 1.878 15.503 -10.256 1.00 50.69 186 ASN A N 1
ATOM 1402 C CA . ASN A 1 186 ? 1.344 15.732 -11.603 1.00 50.69 186 ASN A CA 1
ATOM 1403 C C . ASN A 1 186 ? 1.247 14.445 -12.451 1.00 50.69 186 ASN A C 1
ATOM 1405 O O . ASN A 1 186 ? 1.082 14.529 -13.667 1.00 50.69 186 ASN A O 1
ATOM 1409 N N . GLY A 1 187 ? 1.432 13.264 -11.850 1.00 45.94 187 GLY A N 1
ATOM 1410 C CA . GLY A 1 187 ? 1.499 11.989 -12.567 1.00 45.94 187 GLY A CA 1
ATOM 1411 C C . GLY A 1 187 ? 0.237 11.141 -12.424 1.00 45.94 187 GLY A C 1
ATOM 1412 O O . GLY A 1 187 ? -0.443 11.164 -11.402 1.00 45.94 187 GLY A O 1
ATOM 1413 N N . SER A 1 188 ? -0.025 10.338 -13.450 1.00 44.00 188 SER A N 1
ATOM 1414 C CA . SER A 1 188 ? -1.165 9.438 -13.689 1.00 44.00 188 SER A CA 1
ATOM 1415 C C . SER A 1 188 ? -1.534 8.457 -12.559 1.00 44.00 188 SER A C 1
ATOM 1417 O O . SER A 1 188 ? -2.518 7.741 -12.694 1.00 44.00 188 SER A O 1
ATOM 1419 N N . GLY A 1 189 ? -0.783 8.408 -11.454 1.00 43.25 189 GLY A N 1
ATOM 1420 C CA . GLY A 1 189 ? -1.022 7.497 -10.329 1.00 43.25 189 GLY A CA 1
ATOM 1421 C C . GLY A 1 189 ? -2.223 7.872 -9.451 1.00 43.25 189 GLY A C 1
ATOM 1422 O O . GLY A 1 189 ? -2.843 6.982 -8.878 1.00 43.25 189 GLY A O 1
ATOM 1423 N N . GLY A 1 190 ? -2.586 9.163 -9.382 1.00 40.16 190 GLY A N 1
ATOM 1424 C CA . GLY A 1 190 ? -3.785 9.654 -8.672 1.00 40.16 190 GLY A CA 1
ATOM 1425 C C . GLY A 1 190 ? -4.937 10.097 -9.587 1.00 40.16 190 GLY A C 1
ATOM 1426 O O . GLY A 1 190 ? -6.055 10.320 -9.125 1.00 40.16 190 GLY A O 1
ATOM 1427 N N . ALA A 1 191 ? -4.688 10.217 -10.895 1.00 40.06 191 ALA A N 1
ATOM 1428 C CA . ALA A 1 191 ? -5.667 10.736 -11.853 1.00 40.06 191 ALA A CA 1
ATOM 1429 C C . ALA A 1 191 ? -6.873 9.801 -12.061 1.00 40.06 191 ALA A C 1
ATOM 1431 O O . ALA A 1 191 ? -7.943 10.270 -12.439 1.00 40.06 191 ALA A O 1
ATOM 1432 N N . GLU A 1 192 ? -6.726 8.501 -11.786 1.00 45.53 192 GLU A N 1
ATOM 1433 C CA . GLU A 1 192 ? -7.818 7.526 -11.914 1.00 45.53 192 GLU A CA 1
ATOM 1434 C C . GLU A 1 192 ? -8.846 7.617 -10.773 1.00 45.53 192 GLU A C 1
ATOM 1436 O O . GLU A 1 192 ? -9.994 7.218 -10.963 1.00 45.53 192 GLU A O 1
ATOM 1441 N N . THR A 1 193 ? -8.476 8.160 -9.605 1.00 50.53 193 THR A N 1
ATOM 1442 C CA . THR A 1 193 ? -9.377 8.253 -8.439 1.00 50.53 193 THR A CA 1
ATOM 1443 C C . THR A 1 193 ? -9.714 9.684 -8.026 1.00 50.53 193 THR A C 1
ATOM 1445 O O . THR A 1 193 ? -10.691 9.884 -7.308 1.00 50.53 193 THR A O 1
ATOM 1448 N N . GLY A 1 194 ? -8.944 10.691 -8.460 1.00 57.31 194 GLY A N 1
ATOM 1449 C CA . GLY A 1 194 ? -9.133 12.088 -8.043 1.00 57.31 194 GLY A CA 1
ATOM 1450 C C . GLY A 1 194 ? -8.816 12.343 -6.562 1.00 57.31 194 GLY A C 1
ATOM 1451 O O . GLY A 1 194 ? -9.094 13.429 -6.055 1.00 57.31 194 GLY A O 1
ATOM 1452 N N . VAL A 1 195 ? -8.240 11.356 -5.868 1.00 64.00 195 VAL A N 1
ATOM 1453 C CA . VAL A 1 195 ? -7.899 11.420 -4.445 1.00 64.00 195 VAL A CA 1
ATOM 1454 C C . VAL A 1 195 ? -6.431 11.820 -4.293 1.00 64.00 195 VAL A C 1
ATOM 1456 O O . VAL A 1 195 ? -5.542 11.201 -4.878 1.00 64.00 195 VAL A O 1
ATOM 1459 N N . SER A 1 196 ? -6.171 12.862 -3.501 1.00 77.75 196 SER A N 1
ATOM 1460 C CA . SER A 1 196 ? -4.810 13.266 -3.142 1.00 77.75 196 SER A CA 1
ATOM 1461 C C . SER A 1 196 ? -4.305 12.409 -1.988 1.00 77.75 196 SER A C 1
ATOM 1463 O O . SER A 1 196 ? -4.822 12.501 -0.878 1.00 77.75 196 SER A O 1
ATOM 1465 N N . TYR A 1 197 ? -3.271 11.614 -2.245 1.00 83.56 197 TYR A N 1
ATOM 1466 C CA . TYR A 1 197 ? -2.620 10.794 -1.226 1.00 83.56 197 TYR A CA 1
ATOM 1467 C C . TYR A 1 197 ? -1.614 11.585 -0.376 1.00 83.56 197 TYR A C 1
ATOM 1469 O O . TYR A 1 197 ? -1.187 11.115 0.668 1.00 83.56 197 TYR A O 1
ATOM 1477 N N . THR A 1 198 ? -1.242 12.805 -0.760 1.00 89.00 198 THR A N 1
ATOM 1478 C CA . THR A 1 198 ? -0.244 13.607 -0.038 1.00 89.00 198 THR A CA 1
ATOM 1479 C C . THR A 1 198 ? -0.608 13.811 1.437 1.00 89.00 198 THR A C 1
ATOM 1481 O O . THR A 1 198 ? -1.698 14.287 1.748 1.00 89.00 198 THR A O 1
ATOM 1484 N N . ASN A 1 199 ? 0.340 13.513 2.336 1.00 92.44 199 ASN A N 1
ATOM 1485 C CA . ASN A 1 199 ? 0.189 13.653 3.788 1.00 92.44 199 ASN A CA 1
ATOM 1486 C C . ASN A 1 199 ? -1.021 12.897 4.346 1.00 92.44 199 ASN A C 1
ATOM 1488 O O . ASN A 1 199 ? -1.758 13.420 5.182 1.00 92.44 199 ASN A O 1
ATOM 1492 N N . SER A 1 200 ? -1.226 11.667 3.895 1.00 95.00 200 SER A N 1
ATOM 1493 C CA . SER A 1 200 ? -2.337 10.843 4.358 1.00 95.00 200 SER A CA 1
ATOM 1494 C C . SER A 1 200 ? -1.868 9.510 4.921 1.00 95.00 200 SER A C 1
ATOM 1496 O O . SER A 1 200 ? -0.727 9.093 4.719 1.00 95.00 200 SER A O 1
ATOM 1498 N N . VAL A 1 201 ? -2.750 8.856 5.665 1.00 97.06 201 VAL A N 1
ATOM 1499 C CA . VAL A 1 201 ? -2.613 7.460 6.071 1.00 97.06 201 VAL A CA 1
ATOM 1500 C C . VAL A 1 201 ? -3.827 6.703 5.569 1.00 97.06 201 VAL A C 1
ATOM 1502 O O . VAL A 1 201 ? -4.949 7.192 5.675 1.00 97.06 201 VAL A O 1
ATOM 1505 N N . GLU A 1 202 ? -3.614 5.501 5.064 1.00 96.12 202 GLU A N 1
ATOM 1506 C CA . GLU A 1 202 ? -4.676 4.586 4.674 1.00 96.12 202 GLU A CA 1
ATOM 1507 C C . GLU A 1 202 ? -4.512 3.235 5.369 1.00 96.12 202 GLU A C 1
ATOM 1509 O O . GLU A 1 202 ? -3.455 2.903 5.914 1.00 96.12 202 GLU A O 1
ATOM 1514 N N . LEU A 1 203 ? -5.588 2.457 5.353 1.00 96.81 203 LEU A N 1
ATOM 1515 C CA . LEU A 1 203 ? -5.624 1.115 5.910 1.00 96.81 203 LEU A CA 1
ATOM 1516 C C . LEU A 1 203 ? -5.855 0.120 4.777 1.00 96.81 203 LEU A C 1
ATOM 1518 O O . LEU A 1 203 ? -6.855 0.215 4.069 1.00 96.81 203 LEU A O 1
ATOM 1522 N N . LEU A 1 204 ? -4.959 -0.853 4.631 1.00 95.56 204 LEU A N 1
ATOM 1523 C CA . LEU A 1 204 ? -5.076 -1.921 3.637 1.00 95.56 204 LEU A CA 1
ATOM 1524 C C . LEU A 1 204 ? -5.080 -3.271 4.339 1.00 95.56 204 LEU A C 1
ATOM 1526 O O . LEU A 1 204 ? -4.427 -3.442 5.365 1.00 95.56 204 LEU A O 1
ATOM 1530 N N . VAL A 1 205 ? -5.792 -4.247 3.783 1.00 95.25 205 VAL A N 1
ATOM 1531 C CA . VAL A 1 205 ? -5.691 -5.630 4.260 1.00 95.25 205 VAL A CA 1
ATOM 1532 C C . VAL A 1 205 ? -4.412 -6.245 3.695 1.00 95.25 205 VAL A C 1
ATOM 1534 O O . VAL A 1 205 ? -4.200 -6.168 2.486 1.00 95.25 205 VAL A O 1
ATOM 1537 N N . ARG A 1 206 ? -3.577 -6.816 4.568 1.00 92.00 206 ARG A N 1
ATOM 1538 C CA . ARG A 1 206 ? -2.300 -7.452 4.216 1.00 92.00 206 ARG A CA 1
ATOM 1539 C C . ARG A 1 206 ? -2.493 -8.872 3.723 1.00 92.00 206 ARG A C 1
ATOM 1541 O O . ARG A 1 206 ? -3.403 -9.560 4.229 1.00 92.00 206 ARG A O 1
#

Secondary structure (DSSP, 8-state):
------TTSSSSHHHHHHHHHTTSSS---EE--TTS--EEEEEE-HHHHHHHHHHHHHHHTTSPPEEEEEE-SSGGGSTT--------HHHHHHHHHHHTT-EEE--TT--S--HHHHHHHHHHHHHHHHTGGG--EEEEEE-SSSSHHHHHHHHHHHHHHHHHHHHTT--GGGEEEEEPPPPPTTSTTSTTT----TTEEEEEE-